Protein 1N81 (pdb70)

Sequence (186 aa):
YHYEHETHAPLSPRIRKVGDIEFHACSDYIYLLMTLSKDPEKFNYALKDRVSIRRYVRKNQNRYNYFLIEERVQDNIVNRISDRLISYCTDKEVTEDYIKKIDDYLWVEQRVIEEVSINVDHAREVKEKKRIMNDKKLIRMLFDTYEYVKDVKFTDDQYKDAAARISQFLIDVVDSYIIKPIPALP

Nearest PDB structures (foldseek):
  1n81-assembly1_A  TM=1.005E+00  e=7.060E-24  Plasmodium falciparum 3D7
  5sv0-assembly1_B  TM=1.797E-01  e=7.544E+00  Escherichia coli DH1

Organism: Plasmodium falciparum (isolate 3D7) (NCBI:txid36329)

GO terms:
  GO:0046983 protein dimerization activity (F, TAS)

Structure (mmCIF, N/CA/C/O backbone):
data_1N81
#
_entry.id   1N81
#
_cell.length_a   58.880
_cell.length_b   113.190
_cell.length_c   91.600
_cell.angle_alpha   90.00
_cell.angle_beta   90.00
_cell.angle_gamma   90.00
#
_symmetry.space_group_name_H-M   'C 2 2 21'
#
loop_
_entity.id
_entity.type
_entity.pdbx_description
1 polymer 'plasmodium falciparum gamete antigen 27/25'
2 water water
#
loop_
_atom_site.group_PDB
_atom_site.id
_atom_site.type_symbol
_atom_site.label_atom_id
_atom_site.label_alt_id
_atom_site.label_comp_id
_atom_site.label_asym_id
_atom_site.label_entity_id
_atom_site.label_seq_id
_atom_site.pdbx_PDB_ins_code
_atom_site.Cartn_x
_atom_site.Cartn_y
_atom_site.Cartn_z
_atom_site.occupancy
_atom_site.B_iso_or_equiv
_atom_site.auth_seq_id
_atom_site.auth_comp_id
_atom_site.auth_asym_id
_atom_site.auth_atom_id
_atom_site.pdbx_PDB_model_num
ATOM 1 N N . TYR A 1 1 ? 81.790 74.509 57.768 1.00 69.16 21 TYR A N 1
ATOM 2 C CA . TYR A 1 1 ? 81.455 73.512 56.702 1.00 74.26 21 TYR A CA 1
ATOM 3 C C . TYR A 1 1 ? 82.568 72.493 56.477 1.00 75.11 21 TYR A C 1
ATOM 4 O O . TYR A 1 1 ? 83.713 72.837 56.166 1.00 70.80 21 TYR A O 1
ATOM 13 N N . HIS A 1 2 ? 82.219 71.231 56.642 1.00 75.21 22 HIS A N 1
ATOM 14 C CA . HIS A 1 2 ? 83.172 70.171 56.427 1.00 84.08 22 HIS A CA 1
ATOM 15 C C . HIS A 1 2 ? 82.491 69.148 55.549 1.00 86.67 22 HIS A C 1
ATOM 16 O O . HIS A 1 2 ? 81.799 68.267 56.057 1.00 96.66 22 HIS A O 1
ATOM 23 N N . TYR A 1 3 ? 82.630 69.289 54.231 1.00 83.99 23 TYR A N 1
ATOM 24 C CA . TYR A 1 3 ? 82.036 68.299 53.342 1.00 82.51 23 TYR A CA 1
ATOM 25 C C . TYR A 1 3 ? 82.917 67.112 53.666 1.00 91.13 23 TYR A C 1
ATOM 26 O O . TYR A 1 3 ? 84.068 67.321 54.052 1.00 97.43 23 TYR A O 1
ATOM 35 N N . GLU A 1 4 ? 82.397 65.887 53.554 1.00 98.27 24 GLU A N 1
ATOM 36 C CA . GLU A 1 4 ? 83.196 64.697 53.856 1.00 103.52 24 GLU A CA 1
ATOM 37 C C . GLU A 1 4 ? 84.495 64.801 53.085 1.00 106.90 24 GLU A C 1
ATOM 38 O O . GLU A 1 4 ? 85.211 63.821 52.883 1.00 108.88 24 GLU A O 1
ATOM 44 N N . HIS A 1 5 ? 84.777 66.027 52.667 1.00 110.49 25 HIS A N 1
ATOM 45 C CA . HIS A 1 5 ? 85.946 66.383 51.908 1.00 113.44 25 HIS A CA 1
ATOM 46 C C . HIS A 1 5 ? 85.782 65.790 50.541 1.00 113.92 25 HIS A C 1
ATOM 47 O O . HIS A 1 5 ? 86.051 66.463 49.558 1.00 114.43 25 HIS A O 1
ATOM 54 N N . GLU A 1 6 ? 85.304 64.546 50.499 1.00 106.17 26 GLU A N 1
ATOM 55 C CA . GLU A 1 6 ? 85.061 63.831 49.260 1.00 95.38 26 GLU A CA 1
ATOM 56 C C . GLU A 1 6 ? 84.313 62.518 49.478 1.00 97.23 26 GLU A C 1
ATOM 57 O O . GLU A 1 6 ? 84.141 62.057 50.608 1.00 92.96 26 GLU A O 1
ATOM 63 N N . THR A 1 7 ? 83.873 61.918 48.378 1.00 97.51 27 THR A N 1
ATOM 64 C CA . THR A 1 7 ? 83.087 60.697 48.441 1.00 97.31 27 THR A CA 1
ATOM 65 C C . THR A 1 7 ? 83.778 59.396 48.035 1.00 91.97 27 THR A C 1
ATOM 66 O O . THR A 1 7 ? 84.549 59.351 47.082 1.00 80.71 27 THR A O 1
ATOM 70 N N . HIS A 1 8 ? 83.454 58.342 48.779 1.00 91.94 28 HIS A N 1
ATOM 71 C CA . HIS A 1 8 ? 83.994 57.004 48.588 1.00 92.18 28 HIS A CA 1
ATOM 72 C C . HIS A 1 8 ? 85.411 56.973 49.064 1.00 93.17 28 HIS A C 1
ATOM 73 O O . HIS A 1 8 ? 86.330 56.787 48.274 1.00 100.10 28 HIS A O 1
ATOM 80 N N . ALA A 1 9 ? 85.578 57.167 50.366 1.00 97.42 29 ALA A N 1
ATOM 81 C CA . ALA A 1 9 ? 86.891 57.156 50.998 1.00 100.29 29 ALA A CA 1
ATOM 82 C C . ALA A 1 9 ? 87.589 55.858 50.605 1.00 99.23 29 ALA A C 1
ATOM 83 O O . ALA A 1 9 ? 87.109 55.116 49.743 1.00 99.04 29 ALA A O 1
ATOM 85 N N . PRO A 1 10 ? 88.744 55.564 51.219 1.00 97.96 30 PRO A N 1
ATOM 86 C CA . PRO A 1 10 ? 89.315 54.298 50.771 1.00 90.75 30 PRO A CA 1
ATOM 87 C C . PRO A 1 10 ? 88.366 53.143 51.097 1.00 85.48 30 PRO A C 1
ATOM 88 O O . PRO A 1 10 ? 88.387 52.623 52.217 1.00 89.47 30 PRO A O 1
ATOM 92 N N . LEU A 1 11 ? 87.492 52.795 50.151 1.00 66.78 31 LEU A N 1
ATOM 93 C CA . LEU A 1 11 ? 86.606 51.644 50.324 1.00 57.92 31 LEU A CA 1
ATOM 94 C C . LEU A 1 11 ? 87.534 50.592 50.959 1.00 40.22 31 LEU A C 1
ATOM 95 O O . LEU A 1 11 ? 88.685 50.482 50.540 1.00 38.71 31 LEU A O 1
ATOM 100 N N . SER A 1 12 ? 87.080 49.842 51.962 1.00 44.75 32 SER A N 1
ATOM 101 C CA . SER A 1 12 ? 87.951 48.822 52.550 1.00 38.79 32 SER A CA 1
ATOM 102 C C . SER A 1 12 ? 88.441 47.819 51.500 1.00 44.34 32 SER A C 1
ATOM 103 O O . SER A 1 12 ? 87.633 47.274 50.744 1.00 37.61 32 SER A O 1
ATOM 106 N N . PRO A 1 13 ? 89.763 47.545 51.442 1.00 41.42 33 PRO A N 1
ATOM 107 C CA . PRO A 1 13 ? 90.225 46.584 50.437 1.00 39.26 33 PRO A CA 1
ATOM 108 C C . PRO A 1 13 ? 89.635 45.198 50.698 1.00 46.02 33 PRO A C 1
ATOM 109 O O . PRO A 1 13 ? 89.490 44.405 49.762 1.00 39.04 33 PRO A O 1
ATOM 113 N N . ARG A 1 14 ? 89.304 44.904 51.959 1.00 38.30 34 ARG A N 1
ATOM 114 C CA . ARG A 1 14 ? 88.710 43.603 52.288 1.00 41.45 34 ARG A CA 1
ATOM 115 C C . ARG A 1 14 ? 87.321 43.446 51.632 1.00 29.07 34 ARG A C 1
ATOM 116 O O . ARG A 1 14 ? 86.990 42.373 51.118 1.00 35.11 34 ARG A O 1
ATOM 124 N N . ILE A 1 15 ? 86.531 44.512 51.667 1.00 30.62 35 ILE A N 1
ATOM 125 C CA . ILE A 1 15 ? 85.205 44.515 51.043 1.00 32.70 35 ILE A CA 1
ATOM 126 C C . ILE A 1 15 ? 85.392 44.300 49.538 1.00 38.68 35 ILE A C 1
ATOM 127 O O . ILE A 1 15 ? 84.748 43.449 48.921 1.00 33.31 35 ILE A O 1
ATOM 132 N N . ARG A 1 16 ? 86.321 45.056 48.964 1.00 35.03 36 ARG A N 1
ATOM 133 C CA . ARG A 1 16 ? 86.601 44.976 47.528 1.00 38.90 36 ARG A CA 1
ATOM 134 C C . ARG A 1 16 ? 86.993 43.564 47.099 1.00 40.08 36 ARG A C 1
ATOM 135 O O . ARG A 1 16 ? 86.466 43.049 46.105 1.00 39.80 36 ARG A O 1
ATOM 143 N N . LYS A 1 17 ? 87.911 42.932 47.839 1.00 34.04 37 LYS A N 1
ATOM 144 C CA . LYS A 1 17 ? 88.330 41.576 47.489 1.00 36.67 37 LYS A CA 1
ATOM 145 C C . LYS A 1 17 ? 87.292 40.484 47.769 1.00 35.59 37 LYS A C 1
ATOM 146 O O . LYS A 1 17 ? 87.043 39.624 46.911 1.00 38.94 37 LYS A O 1
ATOM 152 N N . VAL A 1 18 ? 86.690 40.492 48.952 1.00 30.38 38 VAL A N 1
ATOM 153 C CA . VAL A 1 18 ? 85.721 39.444 49.243 1.00 35.40 38 VAL A CA 1
ATOM 154 C C . VAL A 1 18 ? 84.522 39.630 48.289 1.00 31.76 38 VAL A C 1
ATOM 155 O O . VAL A 1 18 ? 83.961 38.661 47.779 1.00 31.24 38 VAL A O 1
ATOM 159 N N . GLY A 1 19 ? 84.160 40.887 48.033 1.00 34.67 39 GLY A N 1
ATOM 160 C CA . GLY A 1 19 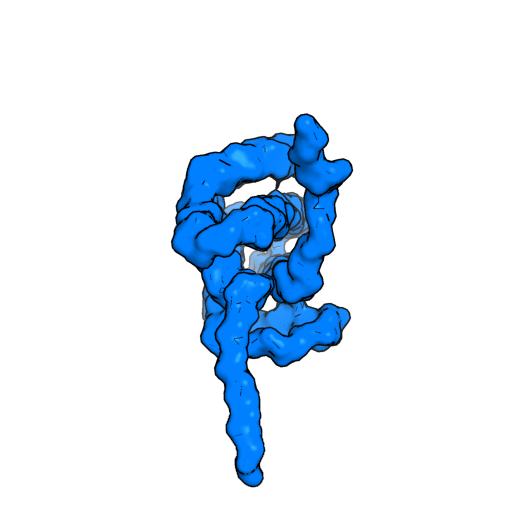? 83.078 41.132 47.108 1.00 30.27 39 GLY A CA 1
ATOM 161 C C . GLY A 1 19 ? 83.463 40.565 45.738 1.00 39.60 39 GLY A C 1
ATOM 162 O O . GLY A 1 19 ? 82.702 39.807 45.147 1.00 31.06 39 GLY A O 1
ATOM 163 N N . ASP A 1 20 ? 84.646 40.909 45.225 1.00 34.34 40 ASP A N 1
ATOM 164 C CA . ASP A 1 20 ? 85.051 40.379 43.916 1.00 37.21 40 ASP A CA 1
ATOM 165 C C . ASP A 1 20 ? 85.059 38.881 43.885 1.00 38.61 40 ASP A C 1
ATOM 166 O O . ASP A 1 20 ? 84.603 38.258 42.910 1.00 42.62 40 ASP A O 1
ATOM 171 N N . ILE A 1 21 ? 85.559 38.287 44.957 1.00 36.19 41 ILE A N 1
ATOM 172 C CA . ILE A 1 21 ? 85.612 36.845 45.048 1.00 35.41 41 ILE A CA 1
ATOM 173 C C . ILE A 1 21 ? 84.229 36.161 44.953 1.00 37.59 41 ILE A C 1
ATOM 174 O O . ILE A 1 21 ? 84.022 35.257 44.129 1.00 32.40 41 ILE A O 1
ATOM 179 N N . GLU A 1 22 ? 83.305 36.613 45.791 1.00 32.87 42 GLU A N 1
ATOM 180 C CA . GLU A 1 22 ? 81.941 36.082 45.859 1.00 31.30 42 GLU A CA 1
ATOM 181 C C . GLU A 1 22 ? 81.158 36.314 44.573 1.00 37.54 42 GLU A C 1
ATOM 182 O O . GLU A 1 22 ? 80.526 35.407 44.043 1.00 37.33 42 GLU A O 1
ATOM 188 N N . PHE A 1 23 ? 81.206 37.534 44.059 1.00 32.77 43 PHE A N 1
ATOM 189 C CA . PHE A 1 23 ? 80.426 37.806 42.872 1.00 30.56 43 PHE A CA 1
ATOM 190 C C . PHE A 1 23 ? 80.989 37.214 41.581 1.00 37.06 43 PHE A C 1
ATOM 191 O O . PHE A 1 23 ? 80.215 36.832 40.720 1.00 36.26 43 PHE A O 1
ATOM 199 N N . HIS A 1 24 ? 82.314 37.123 41.433 1.00 37.58 44 HIS A N 1
ATOM 200 C CA . HIS A 1 24 ? 82.852 36.500 40.217 1.00 40.62 44 HIS A CA 1
ATOM 201 C C . HIS A 1 24 ? 82.653 35.007 40.322 1.00 36.39 44 HIS A C 1
ATOM 202 O O . HIS A 1 24 ? 82.366 34.328 39.327 1.00 32.89 44 HIS A O 1
ATOM 209 N N . ALA A 1 25 ? 82.768 34.476 41.534 1.00 35.62 45 ALA A N 1
ATOM 210 C CA . ALA A 1 25 ? 82.541 33.041 41.677 1.00 32.74 45 ALA A CA 1
ATOM 211 C C . ALA A 1 25 ? 81.068 32.765 41.301 1.00 38.74 45 ALA A C 1
ATOM 212 O O . ALA A 1 25 ? 80.747 31.747 40.677 1.00 33.58 45 ALA A O 1
ATOM 214 N N . CYS A 1 26 ? 80.178 33.680 41.673 1.00 37.66 46 CYS A N 1
ATOM 215 C CA . CYS A 1 26 ? 78.760 33.512 41.372 1.00 39.11 46 CYS A CA 1
ATOM 216 C C . CYS A 1 26 ? 78.539 33.599 39.841 1.00 35.38 46 CYS A C 1
ATOM 217 O O . CYS A 1 26 ? 77.873 32.747 39.259 1.00 34.01 46 CYS A O 1
ATOM 220 N N . SER A 1 27 ? 79.101 34.625 39.211 1.00 32.47 47 SER A N 1
ATOM 221 C CA . SER A 1 27 ? 78.983 34.788 37.771 1.00 36.15 47 SER A CA 1
ATOM 222 C C . SER A 1 27 ? 79.522 33.531 37.084 1.00 36.96 47 SER A C 1
ATOM 223 O O . SER A 1 27 ? 78.851 32.959 36.232 1.00 47.28 47 SER A O 1
ATOM 226 N N . ASP A 1 28 ? 80.724 33.091 37.462 1.00 42.20 48 ASP A N 1
ATOM 227 C CA . ASP A 1 28 ? 81.297 31.879 36.868 1.00 45.79 48 ASP A CA 1
ATOM 228 C C . ASP A 1 28 ? 80.342 30.682 36.998 1.00 45.91 48 ASP A C 1
ATOM 229 O O . ASP A 1 28 ? 80.080 29.955 36.038 1.00 37.56 48 ASP A O 1
ATOM 234 N N . TYR A 1 29 ? 79.829 30.458 38.200 1.00 40.41 49 TYR A N 1
ATOM 235 C CA . TYR A 1 29 ? 78.949 29.322 38.407 1.00 37.39 49 TYR A CA 1
ATOM 236 C C . TYR A 1 29 ? 77.670 29.437 37.584 1.00 43.28 49 TYR A C 1
ATOM 237 O O . TYR A 1 29 ? 77.104 28.431 37.163 1.00 42.65 49 TYR A O 1
ATOM 246 N N . ILE A 1 30 ? 77.205 30.662 37.359 1.00 45.27 50 ILE A N 1
ATOM 247 C CA . ILE A 1 30 ? 76.003 30.847 36.558 1.00 47.82 50 ILE A CA 1
ATOM 248 C C . ILE A 1 30 ? 76.346 30.484 35.116 1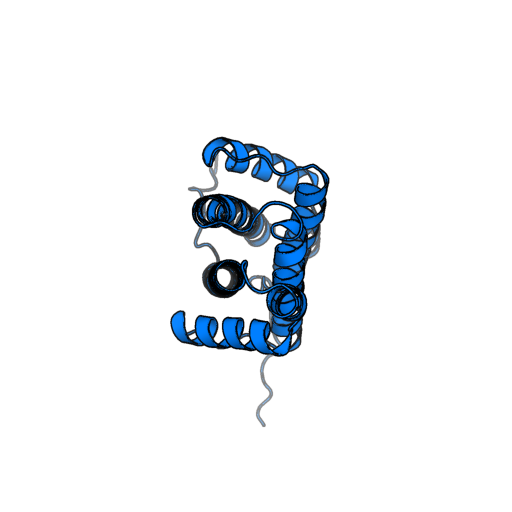.00 46.93 50 ILE A C 1
ATOM 249 O O . ILE A 1 30 ? 75.494 30.001 34.377 1.00 50.86 50 ILE A O 1
ATOM 254 N N . TYR A 1 31 ? 77.594 30.711 34.720 1.00 48.11 51 TYR A N 1
ATOM 255 C CA . TYR A 1 31 ? 78.006 30.349 33.370 1.00 48.94 51 TYR A CA 1
ATOM 256 C C . TYR A 1 31 ? 77.931 28.826 33.236 1.00 45.76 51 TYR A C 1
ATOM 257 O O . TYR A 1 31 ? 77.450 28.307 32.238 1.00 49.74 51 TYR A O 1
ATOM 266 N N . LEU A 1 32 ? 78.408 28.117 34.251 1.00 43.87 52 LEU A N 1
ATOM 267 C CA . LEU A 1 32 ? 78.357 26.662 34.256 1.00 47.40 52 LEU A CA 1
ATOM 268 C C . LEU A 1 32 ? 76.902 26.227 34.064 1.00 55.07 52 LEU A C 1
ATOM 269 O O . LEU A 1 32 ? 76.584 25.411 33.191 1.00 46.77 52 LEU A O 1
ATOM 274 N N . LEU A 1 33 ? 76.014 26.778 34.893 1.00 51.93 53 LEU A N 1
ATOM 275 C CA . LEU A 1 33 ? 74.607 26.413 34.815 1.00 54.71 53 LEU A CA 1
ATOM 276 C C . LEU A 1 33 ? 74.121 26.524 33.386 1.00 54.72 53 LEU A C 1
ATOM 277 O O . LEU A 1 33 ? 73.427 25.644 32.885 1.00 52.47 53 LEU A O 1
ATOM 282 N 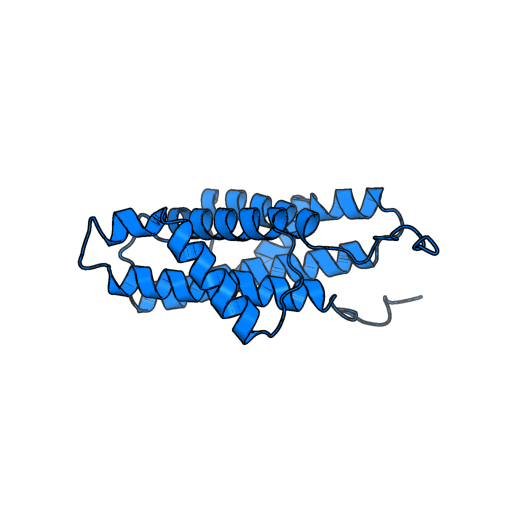N . MET A 1 34 ? 74.503 27.612 32.735 1.00 53.04 54 MET A N 1
ATOM 283 C CA . MET A 1 34 ? 74.114 27.856 31.364 1.00 59.71 54 MET A CA 1
ATOM 284 C C . MET A 1 34 ? 74.613 26.741 30.432 1.00 60.27 54 MET A C 1
ATOM 285 O O . MET A 1 34 ? 73.887 26.310 29.551 1.00 59.11 54 MET A O 1
ATOM 290 N N . THR A 1 35 ? 75.825 26.244 30.645 1.00 58.05 55 THR A N 1
ATOM 291 C CA . THR A 1 35 ? 76.337 25.183 29.782 1.00 59.24 55 THR A CA 1
ATOM 292 C C . THR A 1 35 ? 75.649 23.855 30.082 1.00 63.45 55 THR A C 1
ATOM 293 O O . THR A 1 35 ? 75.764 22.906 29.313 1.00 68.64 55 THR A O 1
ATOM 297 N N . LEU A 1 36 ? 74.945 23.781 31.208 1.00 59.19 56 LEU A N 1
ATOM 298 C CA . LEU A 1 36 ? 74.245 22.556 31.578 1.00 51.97 56 LEU A CA 1
ATOM 299 C C . LEU A 1 36 ? 72.743 22.694 31.311 1.00 50.67 56 LEU A C 1
ATOM 300 O O . LEU A 1 36 ? 71.964 21.826 31.691 1.00 48.86 56 LEU A O 1
ATOM 305 N N . SER A 1 37 ? 72.340 23.778 30.654 1.00 56.13 57 SER A N 1
ATOM 306 C CA . SER A 1 37 ? 70.928 24.021 30.419 1.00 64.59 57 SER A CA 1
ATOM 307 C C . SER A 1 37 ? 70.227 22.995 29.542 1.00 71.92 57 SER A C 1
ATOM 308 O O . SER A 1 37 ? 69.000 22.907 29.564 1.00 70.27 57 SER A O 1
ATOM 311 N N . LYS A 1 38 ? 70.990 22.222 28.775 1.00 75.42 58 LYS A N 1
ATOM 31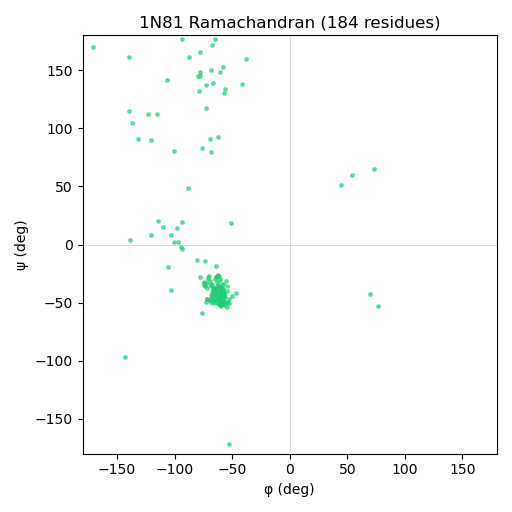2 C CA . LYS A 1 38 ? 70.391 21.209 27.907 1.00 74.85 58 LYS A CA 1
ATOM 313 C C . LYS A 1 38 ? 70.350 19.876 28.638 1.00 72.45 58 LYS A C 1
ATOM 314 O O . LYS A 1 38 ? 69.812 18.896 28.134 1.00 74.00 58 LYS A O 1
ATOM 320 N N . ASP A 1 39 ? 70.912 19.845 29.837 1.00 64.91 59 ASP A N 1
ATOM 321 C CA . ASP A 1 39 ? 70.945 18.618 30.608 1.00 59.04 59 ASP A CA 1
ATOM 322 C C . ASP A 1 39 ? 70.231 18.815 31.945 1.00 62.65 59 ASP A C 1
ATOM 323 O O . ASP A 1 39 ? 70.840 19.235 32.944 1.00 58.51 59 ASP A O 1
ATOM 328 N N . PRO A 1 40 ? 68.918 18.558 31.982 1.00 65.42 60 PRO A N 1
ATOM 329 C CA . PRO A 1 40 ? 68.282 18.749 33.286 1.00 63.95 60 PRO A CA 1
ATOM 330 C C . PRO A 1 40 ? 68.927 17.697 34.159 1.00 65.04 60 PRO A C 1
ATOM 331 O O . PRO A 1 40 ? 69.736 16.911 33.668 1.00 80.74 60 PRO A O 1
ATOM 335 N N . GLU A 1 41 ? 68.591 17.673 35.438 1.00 65.46 61 GLU A N 1
ATOM 336 C CA . GLU A 1 41 ? 69.181 16.706 36.365 1.00 62.61 61 GLU A CA 1
ATOM 337 C C . GLU A 1 41 ? 70.599 17.134 36.730 1.00 56.53 61 GLU A C 1
ATOM 338 O O . GLU A 1 41 ? 70.934 17.201 37.900 1.00 58.94 61 GLU A O 1
ATOM 344 N N . LYS A 1 42 ? 71.444 17.396 35.738 1.00 57.15 62 LYS A N 1
ATOM 345 C CA . LYS A 1 42 ? 72.798 17.860 36.034 1.00 58.38 62 LYS A CA 1
ATOM 346 C C . LYS A 1 42 ? 72.590 19.295 36.500 1.00 50.26 62 LYS A C 1
ATOM 347 O O . LYS A 1 42 ? 73.098 19.714 37.546 1.00 44.64 62 LYS A O 1
ATOM 353 N N . PHE A 1 43 ? 71.832 20.028 35.694 1.00 47.08 63 PHE A N 1
ATOM 354 C CA . PHE A 1 43 ? 71.497 21.408 35.978 1.00 49.04 63 PHE A CA 1
ATOM 355 C C . PHE A 1 43 ? 70.867 21.421 37.365 1.00 44.94 63 PHE A C 1
ATOM 356 O O . PHE A 1 43 ? 71.325 22.131 38.255 1.00 44.91 63 PHE A O 1
ATOM 364 N N . ASN A 1 44 ? 69.842 20.595 37.559 1.00 43.88 64 ASN A N 1
ATOM 365 C CA . ASN A 1 44 ? 69.169 20.564 38.851 1.00 44.59 64 ASN A CA 1
ATOM 366 C C . ASN A 1 44 ? 70.126 20.255 39.967 1.00 47.87 64 ASN A C 1
ATOM 367 O O . ASN A 1 44 ? 70.072 20.888 41.021 1.00 47.46 64 ASN A O 1
ATOM 372 N N . TYR A 1 45 ? 71.009 19.289 39.737 1.00 49.11 65 TYR A N 1
ATOM 373 C CA . TYR A 1 45 ? 71.976 18.891 40.762 1.00 52.22 65 TYR A CA 1
ATOM 374 C C . TYR A 1 45 ? 72.940 20.021 41.120 1.00 42.50 65 TYR A C 1
ATOM 375 O O . TYR A 1 45 ? 73.263 20.226 42.298 1.00 43.70 65 TYR A O 1
ATOM 384 N N . ALA A 1 46 ? 73.421 20.724 40.103 1.00 36.59 66 ALA A N 1
ATOM 385 C CA . ALA A 1 46 ? 74.351 21.833 40.325 1.00 44.38 66 ALA A CA 1
ATOM 386 C C . ALA A 1 46 ? 73.781 22.972 41.197 1.00 44.42 66 ALA A C 1
ATOM 387 O O . ALA A 1 46 ? 74.505 23.533 42.020 1.00 36.53 66 ALA A O 1
ATOM 389 N N . LEU A 1 47 ? 72.490 23.283 41.049 1.00 39.94 67 LEU A N 1
ATOM 390 C CA . LEU A 1 47 ? 71.882 24.367 41.812 1.00 37.11 67 LEU A CA 1
ATOM 391 C C . LEU A 1 47 ? 72.235 24.306 43.291 1.00 39.75 67 LEU A C 1
ATOM 392 O O . LEU A 1 47 ? 72.519 25.334 43.914 1.00 42.37 67 LEU A O 1
ATOM 397 N N . LYS A 1 48 ? 72.231 23.115 43.866 1.00 45.99 68 LYS A N 1
ATOM 398 C CA . LYS A 1 48 ? 72.573 23.024 45.281 1.00 48.20 68 LYS A CA 1
ATOM 399 C C . LYS A 1 48 ? 73.867 22.250 45.565 1.00 47.87 68 LYS A C 1
ATOM 400 O O . LYS A 1 48 ? 74.087 21.771 46.674 1.00 37.41 68 LYS A O 1
ATOM 406 N N . ASP A 1 49 ? 74.731 22.120 44.566 1.00 48.67 69 ASP A N 1
ATO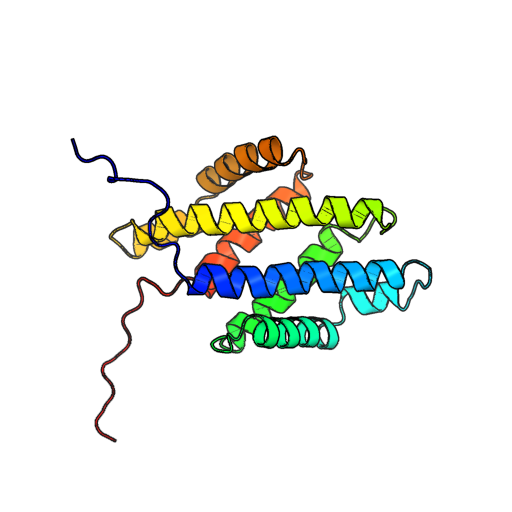M 407 C CA . ASP A 1 49 ? 76.004 21.405 44.766 1.00 42.85 69 ASP A CA 1
ATOM 408 C C . ASP A 1 49 ? 76.994 22.283 45.535 1.00 40.38 69 ASP A C 1
ATOM 409 O O . ASP A 1 49 ? 77.846 22.943 44.930 1.00 39.58 69 ASP A O 1
ATOM 414 N N . ARG A 1 50 ? 76.889 22.295 46.863 1.00 39.96 70 ARG A N 1
ATOM 415 C CA . ARG A 1 50 ? 77.768 23.154 47.665 1.00 44.73 70 ARG A CA 1
ATOM 416 C C . ARG A 1 50 ? 79.255 22.870 47.476 1.00 46.44 70 ARG A C 1
ATOM 417 O O . ARG A 1 50 ? 80.087 23.781 47.510 1.00 51.14 70 ARG A O 1
ATOM 425 N N . VAL A 1 51 ? 79.596 21.608 47.269 1.00 49.31 71 VAL A N 1
ATOM 426 C CA . VAL A 1 51 ? 80.994 21.252 47.087 1.00 44.33 71 VAL A CA 1
ATOM 427 C C . VAL A 1 51 ? 81.526 21.965 45.853 1.00 43.55 71 VAL A C 1
ATOM 428 O O . VAL A 1 51 ? 82.544 22.637 45.930 1.00 42.86 71 VAL A O 1
ATOM 432 N N . SER A 1 52 ? 80.843 21.854 44.722 1.00 36.21 72 SER A N 1
ATOM 433 C CA . SER A 1 52 ? 81.343 22.545 43.548 1.00 44.87 72 SER A CA 1
ATOM 434 C C . SER A 1 52 ? 81.373 24.059 43.737 1.00 46.70 72 SER A C 1
ATOM 435 O O . SER A 1 52 ? 82.366 24.708 43.398 1.00 44.89 72 SER A O 1
ATOM 438 N N . ILE A 1 53 ? 80.301 24.622 44.285 1.00 38.43 73 ILE A N 1
ATOM 439 C CA . ILE A 1 53 ? 80.260 26.060 44.455 1.00 37.09 73 ILE A CA 1
ATOM 440 C C . ILE A 1 53 ? 81.447 26.499 45.310 1.00 40.34 73 ILE A C 1
ATOM 441 O O . ILE A 1 53 ? 82.121 27.483 44.993 1.00 37.99 73 ILE A O 1
ATOM 446 N N . ARG A 1 54 ? 81.711 25.781 46.395 1.00 38.45 74 ARG A N 1
ATOM 447 C CA . ARG A 1 54 ? 82.841 26.170 47.230 1.00 38.15 74 ARG A CA 1
ATOM 448 C C . ARG A 1 54 ? 84.133 26.077 46.426 1.00 40.04 74 ARG A C 1
ATOM 449 O O . ARG A 1 54 ? 85.061 26.842 46.655 1.00 44.39 74 ARG A O 1
ATOM 457 N N . ARG A 1 55 ? 84.193 25.152 45.479 1.00 37.98 75 ARG A N 1
ATOM 458 C CA . ARG A 1 55 ? 85.396 25.031 44.659 1.00 45.62 75 ARG A CA 1
ATOM 459 C C . ARG A 1 55 ? 85.520 26.308 43.816 1.00 48.02 75 ARG A C 1
ATOM 460 O O . ARG A 1 55 ? 86.620 26.811 43.594 1.00 41.23 75 ARG A O 1
ATOM 468 N N . TYR A 1 56 ? 84.393 26.842 43.336 1.00 40.76 76 TYR A N 1
ATOM 469 C CA . TYR A 1 56 ? 84.467 28.080 42.563 1.00 40.24 76 TYR A CA 1
ATOM 470 C C . TYR A 1 56 ? 84.917 29.224 43.458 1.00 34.11 76 TYR A C 1
ATOM 471 O O . TYR A 1 56 ? 85.661 30.098 43.025 1.00 43.67 76 TYR A O 1
ATOM 480 N N . VAL A 1 57 ? 84.474 29.235 44.703 1.00 35.79 77 VAL A N 1
ATOM 481 C CA . VAL A 1 57 ? 84.920 30.305 45.606 1.00 39.42 77 VAL A CA 1
ATOM 482 C C . VAL A 1 57 ? 86.449 30.250 45.743 1.00 39.78 77 VAL A C 1
ATOM 483 O O . VAL A 1 57 ? 87.122 31.262 45.584 1.00 41.96 77 VAL A O 1
ATOM 487 N N . ARG A 1 58 ? 86.987 29.059 46.025 1.00 36.37 78 ARG A N 1
ATOM 488 C CA . ARG A 1 58 ? 88.437 28.865 46.183 1.00 40.30 78 ARG A CA 1
ATOM 489 C C . ARG A 1 58 ? 89.207 29.364 44.989 1.00 39.43 78 ARG A C 1
ATOM 490 O O . ARG A 1 58 ? 90.162 30.094 45.151 1.00 43.13 78 ARG A O 1
ATOM 498 N N . LYS A 1 59 ? 88.785 28.955 43.791 1.00 42.53 79 LYS A N 1
ATOM 499 C CA . LYS A 1 59 ? 89.426 29.401 42.565 1.00 43.05 79 LYS A CA 1
ATOM 500 C C . LYS A 1 59 ? 89.485 30.920 42.490 1.00 45.30 79 LYS A C 1
ATOM 501 O O . LYS A 1 59 ? 90.492 31.489 42.060 1.00 44.09 79 LYS A O 1
ATOM 507 N N . ASN A 1 60 ? 88.412 31.589 42.913 1.00 41.26 80 ASN A N 1
ATOM 508 C CA . ASN A 1 60 ? 88.401 33.054 42.851 1.00 37.42 80 ASN A CA 1
ATOM 509 C C . ASN A 1 60 ? 89.267 33.667 43.933 1.00 40.45 80 ASN A C 1
ATOM 510 O O . ASN A 1 60 ? 89.845 34.723 43.717 1.00 36.62 80 ASN A O 1
ATOM 515 N N . GLN A 1 61 ? 89.352 33.007 45.090 1.00 37.68 81 GLN A N 1
ATOM 516 C CA . GLN A 1 61 ? 90.217 33.479 46.149 1.00 45.21 81 GLN A CA 1
ATOM 517 C C . GLN A 1 61 ? 91.662 33.458 45.600 1.00 54.20 81 GLN A C 1
ATOM 518 O O . GLN A 1 61 ? 92.505 34.326 45.894 1.00 45.75 81 GLN A O 1
ATOM 524 N N . ASN A 1 62 ? 91.940 32.445 44.797 1.00 44.68 82 ASN A N 1
ATOM 525 C CA . ASN A 1 62 ? 93.256 32.315 44.192 1.00 45.95 82 ASN A CA 1
ATOM 526 C C . ASN A 1 62 ? 93.417 33.422 43.146 1.00 50.79 82 ASN A C 1
ATOM 527 O O . ASN A 1 62 ? 94.426 34.123 43.137 1.00 58.93 82 ASN A O 1
ATOM 532 N N . ARG A 1 63 ? 92.418 33.602 42.285 1.00 51.37 83 ARG A N 1
ATOM 533 C CA . ARG A 1 63 ? 92.487 34.653 41.264 1.00 52.31 83 ARG A CA 1
ATOM 534 C C . ARG A 1 63 ? 92.679 36.059 41.837 1.00 53.67 83 ARG A C 1
ATOM 535 O O . ARG A 1 63 ? 93.374 36.884 41.252 1.00 50.37 83 ARG A O 1
ATOM 543 N N . TYR A 1 64 ? 92.041 36.361 42.958 1.00 43.71 84 TYR A N 1
ATOM 544 C CA . TYR A 1 64 ? 92.219 37.687 43.533 1.00 45.18 84 TYR A CA 1
ATOM 545 C C . TYR A 1 64 ? 93.258 37.663 44.637 1.00 50.24 84 TYR A C 1
ATOM 546 O O . TYR A 1 64 ? 93.346 38.600 45.414 1.00 44.41 84 TYR A O 1
ATOM 555 N N . ASN A 1 65 ? 94.031 36.578 44.709 1.00 41.34 85 ASN A N 1
ATOM 556 C CA . ASN A 1 65 ? 95.089 36.448 45.708 1.00 49.70 85 ASN A CA 1
ATOM 557 C C . ASN A 1 65 ? 94.645 36.887 47.088 1.00 47.89 85 ASN A C 1
ATOM 558 O O . ASN A 1 65 ? 95.310 37.693 47.731 1.00 44.41 85 ASN A O 1
ATOM 563 N N . TYR A 1 66 ? 93.527 36.367 47.559 1.00 51.36 86 TYR A N 1
ATOM 564 C CA . TYR A 1 66 ? 93.068 36.760 48.873 1.00 42.69 86 TYR A CA 1
ATOM 565 C C . TYR A 1 66 ? 92.594 35.512 49.579 1.00 51.92 86 TYR A C 1
ATOM 566 O O . TYR A 1 66 ? 91.510 34.992 49.281 1.00 54.76 86 TYR A O 1
ATOM 575 N N . PHE A 1 67 ? 93.401 35.032 50.519 1.00 49.69 87 PHE A N 1
ATOM 576 C CA . PHE A 1 67 ? 93.082 33.809 51.245 1.00 44.45 87 PHE A CA 1
ATOM 577 C C . PHE A 1 67 ? 92.712 34.008 52.705 1.00 45.44 87 PHE A C 1
ATOM 578 O O . PHE A 1 67 ? 92.666 33.052 53.474 1.00 60.41 87 PHE A O 1
ATOM 586 N N . LEU A 1 68 ? 92.414 35.246 53.078 1.00 50.20 88 LEU A N 1
ATOM 587 C CA . LEU A 1 68 ? 92.049 35.572 54.449 1.00 43.26 88 LEU A CA 1
ATOM 588 C C . LEU A 1 68 ? 90.561 35.446 54.755 1.00 44.76 88 LEU A C 1
ATOM 589 O O . LEU A 1 68 ? 89.961 36.333 55.358 1.00 44.74 88 LEU A O 1
ATOM 594 N N . ILE A 1 69 ? 89.955 34.335 54.372 1.00 42.12 89 ILE A N 1
ATOM 595 C CA . ILE A 1 69 ? 88.531 34.173 54.645 1.00 41.53 89 ILE A CA 1
ATOM 596 C C . ILE A 1 69 ? 88.259 33.021 55.613 1.00 44.00 89 ILE A C 1
ATOM 597 O O . ILE A 1 69 ? 88.470 31.862 55.263 1.00 48.16 89 ILE A O 1
ATOM 602 N N . GLU A 1 70 ? 87.797 33.342 56.829 1.00 45.45 90 GLU A N 1
ATOM 603 C CA . GLU A 1 70 ? 87.489 32.315 57.843 1.00 50.92 90 GLU A CA 1
ATOM 604 C C . GLU A 1 70 ? 86.442 31.334 57.304 1.00 55.98 90 GLU A C 1
ATOM 605 O O . GLU A 1 70 ? 85.616 31.697 56.470 1.00 50.97 90 GLU A O 1
ATOM 611 N N . GLU A 1 71 ? 86.466 30.099 57.803 1.00 51.04 91 GLU A N 1
ATOM 612 C CA . GLU A 1 71 ? 85.539 29.069 57.368 1.00 43.11 91 GLU A CA 1
ATOM 613 C C . GLU A 1 71 ? 84.062 29.483 57.452 1.00 40.92 91 GLU A C 1
ATOM 614 O O . GLU A 1 71 ? 83.295 29.265 56.523 1.00 45.44 91 GLU A O 1
ATOM 620 N N . ARG A 1 72 ? 83.654 30.070 58.563 1.00 44.06 92 ARG A N 1
ATOM 621 C CA . ARG A 1 72 ? 82.266 30.464 58.702 1.00 39.16 92 ARG A CA 1
ATOM 622 C C . ARG A 1 72 ? 81.879 31.462 57.583 1.00 38.42 92 ARG A C 1
ATOM 623 O O . ARG A 1 72 ? 80.809 31.368 57.016 1.00 46.44 92 ARG A O 1
ATOM 631 N N . VAL A 1 73 ? 82.760 32.420 57.308 1.00 39.22 93 VAL A N 1
ATOM 632 C CA . VAL A 1 73 ? 82.559 33.426 56.269 1.00 42.44 93 VAL A CA 1
ATOM 633 C C . VAL A 1 73 ? 82.440 32.707 54.936 1.00 39.28 93 VAL A C 1
ATOM 634 O O . VAL A 1 73 ? 81.551 32.988 54.138 1.00 40.28 93 VAL A O 1
ATOM 638 N N . GLN A 1 74 ? 83.356 31.784 54.692 1.00 35.63 94 GLN A N 1
ATOM 639 C CA . GLN A 1 74 ? 83.299 31.062 53.451 1.00 40.16 94 GLN A CA 1
ATOM 640 C C . GLN A 1 74 ? 81.973 30.305 53.326 1.00 42.14 94 GLN A C 1
ATOM 641 O O . GLN A 1 74 ? 81.390 30.277 52.241 1.00 40.01 94 GLN A O 1
ATOM 647 N N . ASP A 1 75 ? 81.489 29.708 54.423 1.00 39.89 95 ASP A N 1
ATOM 648 C CA . ASP A 1 75 ? 80.224 28.952 54.390 1.00 40.48 95 ASP A CA 1
ATOM 649 C C . ASP A 1 75 ? 79.074 29.850 53.935 1.00 44.16 95 ASP A C 1
ATOM 650 O O . ASP A 1 75 ? 78.219 29.423 53.146 1.00 43.65 95 ASP A O 1
ATOM 655 N N . ASN A 1 76 ? 79.021 31.078 54.461 1.00 39.90 96 ASN A N 1
ATOM 656 C CA . ASN A 1 76 ? 77.949 31.986 54.045 1.00 41.30 96 ASN A CA 1
ATOM 657 C C . ASN A 1 76 ? 78.121 32.491 52.623 1.00 42.92 96 ASN A C 1
ATOM 658 O O . ASN A 1 76 ? 77.123 32.817 51.968 1.00 34.47 96 ASN A O 1
ATOM 663 N N . ILE A 1 77 ? 79.361 32.579 52.143 1.00 33.66 97 ILE A N 1
ATOM 664 C CA . ILE A 1 77 ? 79.560 33.022 50.753 1.00 43.48 97 ILE A CA 1
ATOM 665 C C . ILE A 1 77 ? 78.893 31.963 49.879 1.00 41.48 97 ILE A C 1
ATOM 666 O O . ILE A 1 77 ? 78.107 32.291 48.986 1.00 43.50 97 ILE A O 1
ATOM 671 N N . VAL A 1 78 ? 79.191 30.694 50.163 1.00 36.47 98 VAL A N 1
ATOM 672 C CA . VAL A 1 78 ? 78.613 29.577 49.412 1.00 38.90 98 VAL A CA 1
ATOM 673 C C . VAL A 1 78 ? 77.083 29.612 49.509 1.00 43.60 98 VAL A C 1
ATOM 674 O O . VAL A 1 78 ? 76.385 29.451 48.497 1.00 32.67 98 VAL A O 1
ATOM 678 N N . ASN A 1 79 ? 76.569 29.824 50.720 1.00 36.64 99 ASN A N 1
ATOM 679 C CA . ASN A 1 79 ? 75.122 29.890 50.896 1.00 44.91 99 ASN A CA 1
ATOM 680 C C . ASN A 1 79 ? 74.514 30.985 50.036 1.00 44.60 99 ASN A C 1
ATOM 681 O O . ASN A 1 79 ? 73.559 30.741 49.296 1.00 43.54 99 ASN A O 1
ATOM 686 N N . ARG A 1 80 ? 75.069 32.192 50.137 1.00 37.59 100 ARG A N 1
ATOM 687 C CA . ARG A 1 80 ? 74.540 33.325 49.370 1.00 33.51 100 ARG A CA 1
ATOM 688 C C . ARG A 1 80 ? 74.583 33.038 47.874 1.00 35.55 100 ARG A C 1
ATOM 689 O O . ARG A 1 80 ? 73.653 33.372 47.143 1.00 37.75 100 ARG A O 1
ATOM 697 N N . ILE A 1 81 ? 75.655 32.407 47.416 1.00 31.63 101 ILE A N 1
ATOM 698 C CA . ILE A 1 81 ? 75.766 32.114 45.999 1.00 29.68 101 ILE A CA 1
ATOM 699 C C . ILE A 1 81 ? 74.649 31.136 45.587 1.00 35.92 101 ILE A C 1
ATOM 700 O O . ILE A 1 81 ? 73.927 31.378 44.618 1.00 34.46 101 ILE A O 1
ATOM 705 N N . SER A 1 82 ? 74.499 30.043 46.330 1.00 34.78 102 SER A N 1
ATOM 706 C CA . SER A 1 82 ? 73.455 29.083 45.996 1.00 45.95 102 SER A CA 1
ATOM 707 C C . SER A 1 82 ? 72.095 29.788 46.010 1.00 41.23 102 SER A C 1
ATOM 708 O O . SER A 1 82 ? 71.272 29.566 45.128 1.00 36.83 102 SER A O 1
ATOM 711 N N . ASP A 1 83 ? 71.856 30.657 46.984 1.00 36.44 103 ASP A N 1
ATOM 712 C CA . ASP A 1 83 ? 70.570 31.335 46.985 1.00 40.92 103 ASP A CA 1
ATOM 713 C C . ASP A 1 83 ? 70.357 32.198 45.747 1.00 41.26 103 ASP A C 1
ATOM 714 O O . ASP A 1 83 ? 69.241 32.297 45.247 1.00 38.07 103 ASP A O 1
ATOM 719 N N . ARG A 1 84 ? 71.424 32.809 45.239 1.00 33.76 104 ARG A N 1
ATOM 720 C CA . ARG A 1 84 ? 71.305 33.642 44.048 1.00 33.61 104 ARG A CA 1
ATOM 721 C C . ARG A 1 84 ? 70.983 32.756 42.859 1.00 35.22 104 ARG A C 1
ATOM 722 O O . ARG A 1 84 ? 70.238 33.172 41.978 1.00 35.22 104 ARG A O 1
ATOM 730 N N . LEU A 1 85 ? 71.547 31.544 42.827 1.00 34.15 105 LEU A N 1
ATOM 731 C CA . LEU A 1 85 ? 71.278 30.623 41.714 1.00 37.31 105 LEU A CA 1
ATOM 732 C C . LEU A 1 85 ? 69.766 30.341 41.646 1.00 37.19 105 LEU A C 1
ATOM 733 O O . LEU A 1 85 ? 69.144 30.433 40.582 1.00 40.83 105 LEU A O 1
ATOM 738 N N . ILE A 1 86 ? 69.189 30.009 42.795 1.00 38.77 106 ILE A N 1
ATOM 739 C CA . ILE A 1 86 ? 67.759 29.713 42.886 1.00 44.16 106 ILE A CA 1
ATOM 740 C C . ILE A 1 86 ? 66.899 30.965 42.636 1.00 43.49 106 ILE A C 1
ATOM 741 O O . ILE A 1 86 ? 65.844 30.879 42.028 1.00 45.86 106 ILE A O 1
ATOM 746 N N . SER A 1 87 ? 67.373 32.135 43.057 1.00 40.60 107 SER A N 1
ATOM 747 C CA . SER A 1 87 ? 66.618 33.362 42.845 1.00 38.80 107 SER A CA 1
ATOM 748 C C . SER A 1 87 ? 66.622 33.846 41.386 1.00 47.86 107 SER A C 1
ATOM 749 O O . SER A 1 87 ? 65.620 34.379 40.894 1.00 43.89 107 SER A O 1
ATOM 752 N N . TYR A 1 88 ? 67.746 33.660 40.692 1.00 38.60 108 TYR A N 1
ATOM 753 C CA . TYR A 1 88 ? 67.894 34.144 39.314 1.00 43.41 108 TYR A CA 1
ATOM 754 C C . TYR A 1 88 ? 67.847 33.095 38.193 1.00 45.24 108 TYR A C 1
ATOM 755 O O . TYR A 1 88 ? 67.631 33.444 37.025 1.00 48.78 108 TYR A O 1
ATOM 764 N N . CYS A 1 89 ? 68.067 31.828 38.517 1.00 44.62 109 CYS A N 1
ATOM 765 C CA . CYS A 1 89 ? 68.128 30.822 37.448 1.00 49.45 109 CYS A CA 1
ATOM 766 C C . CYS A 1 89 ? 67.124 29.687 37.512 1.00 48.52 109 CYS A C 1
ATOM 767 O O . CYS A 1 89 ? 67.213 28.745 36.730 1.00 54.01 109 CYS A O 1
ATOM 770 N N . THR A 1 90 ? 66.173 29.788 38.424 1.00 57.11 110 THR A N 1
ATOM 771 C CA . THR A 1 90 ? 65.198 28.731 38.654 1.00 55.30 110 THR A CA 1
ATOM 772 C C . THR A 1 90 ? 63.872 28.845 37.909 1.00 62.32 110 THR A C 1
ATOM 773 O O . THR A 1 90 ? 62.885 28.201 38.270 1.00 67.76 110 THR A O 1
ATOM 777 N N . ASP A 1 91 ? 63.861 29.638 36.844 1.00 72.36 111 ASP A N 1
ATOM 778 C CA . ASP A 1 91 ? 62.664 29.811 36.022 1.00 79.67 111 ASP A CA 1
ATOM 779 C C . ASP A 1 91 ? 63.082 29.926 34.568 1.00 80.65 111 ASP A C 1
ATOM 780 O O . ASP A 1 91 ? 63.300 28.929 33.882 1.00 85.80 111 ASP A O 1
ATOM 785 N N . LYS A 1 92 ? 63.184 31.169 34.117 1.00 83.09 112 LYS A N 1
ATOM 786 C CA . LYS A 1 92 ? 63.581 31.493 32.759 1.00 81.86 112 LYS A CA 1
ATOM 787 C C . LYS A 1 92 ? 64.669 30.564 32.239 1.00 81.46 112 LYS A C 1
ATOM 788 O O . LYS A 1 92 ? 65.383 29.914 33.003 1.00 80.03 112 LYS A O 1
ATOM 794 N N . GLU A 1 93 ? 64.786 30.506 30.923 1.00 78.54 113 GLU A N 1
ATOM 795 C CA . GLU A 1 93 ? 65.780 29.660 30.288 1.00 77.68 113 GLU A CA 1
ATOM 796 C C . GLU A 1 93 ? 67.138 30.308 30.508 1.00 73.63 113 GLU A C 1
ATOM 797 O O . GLU A 1 93 ? 67.373 31.434 30.065 1.00 70.82 113 GLU A O 1
ATOM 803 N N . VAL A 1 94 ? 68.027 29.617 31.212 1.00 66.04 114 VAL A N 1
ATOM 804 C CA . VAL A 1 94 ? 69.340 30.177 31.459 1.00 59.72 114 VAL A CA 1
ATOM 805 C C . VAL A 1 94 ? 70.125 30.242 30.163 1.00 62.47 114 VAL A C 1
ATOM 806 O O . VAL A 1 94 ? 70.985 29.406 29.881 1.00 66.98 114 VAL A O 1
ATOM 810 N N . THR A 1 95 ? 69.832 31.261 29.375 1.00 67.79 115 THR A N 1
ATOM 811 C CA . THR A 1 95 ? 70.505 31.441 28.106 1.00 67.22 115 THR A CA 1
ATOM 812 C C . THR A 1 95 ? 71.712 32.358 28.216 1.00 70.78 115 THR A C 1
ATOM 813 O O . THR A 1 95 ? 72.001 32.927 29.273 1.00 73.38 115 THR A O 1
ATOM 817 N N . GLU A 1 96 ? 72.409 32.501 27.099 1.00 66.50 116 GLU A N 1
ATOM 818 C CA . GLU A 1 96 ? 73.594 33.327 27.024 1.00 68.86 116 GLU A CA 1
ATOM 819 C C . GLU A 1 96 ? 73.271 34.797 27.246 1.00 70.89 116 GLU A C 1
ATOM 820 O O . GLU A 1 96 ? 74.008 35.490 27.941 1.00 67.49 116 GLU A O 1
ATOM 826 N N . ASP A 1 97 ? 72.179 35.274 26.649 1.00 67.58 117 ASP A N 1
ATOM 827 C CA . ASP A 1 97 ? 71.770 36.670 26.822 1.00 68.43 117 ASP A CA 1
ATOM 828 C C . ASP A 1 97 ? 71.241 36.890 28.234 1.00 65.74 117 ASP A C 1
ATOM 829 O O . ASP A 1 97 ? 71.327 37.991 28.776 1.00 65.75 117 ASP A O 1
ATOM 834 N N . TYR A 1 98 ? 70.674 35.842 28.818 1.00 56.20 118 TYR A N 1
ATOM 835 C CA . TYR A 1 98 ? 70.120 35.958 30.153 1.00 59.54 118 TYR A CA 1
ATOM 836 C C . TYR A 1 98 ? 71.216 36.159 31.195 1.00 62.97 118 TYR A C 1
ATOM 837 O O . TYR A 1 98 ? 71.126 37.083 32.015 1.00 50.81 118 TYR A O 1
ATOM 846 N N . ILE A 1 99 ? 72.251 35.314 31.160 1.00 63.66 119 ILE A N 1
ATOM 847 C CA . ILE A 1 99 ? 73.326 35.435 32.137 1.00 61.47 119 ILE A CA 1
ATOM 848 C C . ILE A 1 99 ? 74.060 36.758 31.975 1.00 65.14 119 ILE A C 1
ATOM 849 O O . ILE A 1 99 ? 74.604 37.290 32.946 1.00 64.24 119 ILE A O 1
ATOM 854 N N . LYS A 1 100 ? 74.070 37.300 30.759 1.00 60.82 120 LYS A N 1
ATOM 855 C CA . LYS A 1 100 ? 74.711 38.597 30.539 1.00 56.42 120 LYS A CA 1
ATOM 856 C C . LYS A 1 100 ? 73.902 39.628 31.347 1.00 54.40 120 LYS A C 1
ATOM 857 O O . LYS A 1 100 ? 74.467 40.549 31.955 1.00 53.92 120 LYS A O 1
ATOM 863 N N . LYS A 1 101 ? 72.581 39.452 31.360 1.00 44.46 121 LYS A N 1
ATOM 864 C CA . LYS A 1 101 ? 71.700 40.327 32.116 1.00 47.00 121 LYS A CA 1
ATOM 865 C C . LYS A 1 101 ? 71.828 40.062 33.634 1.00 45.53 121 LYS A C 1
ATOM 866 O O . LYS A 1 101 ? 71.686 40.994 34.414 1.00 44.22 121 LYS A O 1
ATOM 872 N N . ILE A 1 102 ? 72.089 38.818 34.051 1.00 43.66 122 ILE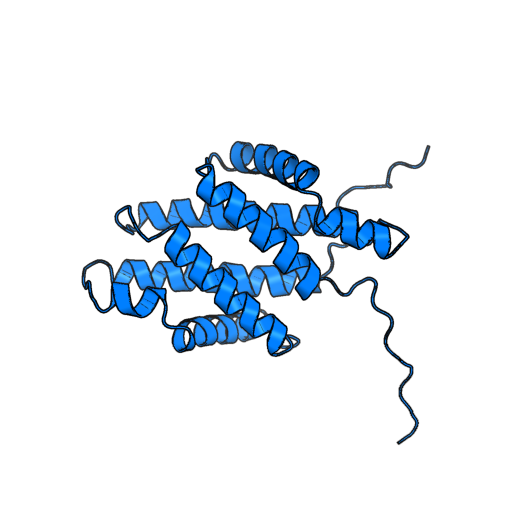 A N 1
ATOM 873 C CA . ILE A 1 102 ? 72.228 38.513 35.484 1.00 46.02 122 ILE A CA 1
ATOM 874 C C . ILE A 1 102 ? 73.518 39.136 35.991 1.00 38.21 122 ILE A C 1
ATOM 875 O O . ILE A 1 102 ? 73.637 39.473 37.172 1.00 46.11 122 ILE A O 1
ATOM 880 N N . ASP A 1 103 ? 74.490 39.315 35.109 1.00 42.57 123 ASP A N 1
ATOM 881 C CA . ASP A 1 103 ? 75.703 39.965 35.557 1.00 40.48 123 ASP A CA 1
ATOM 882 C C . ASP A 1 103 ? 75.363 41.388 36.063 1.00 48.23 123 ASP A C 1
ATOM 883 O O . ASP A 1 103 ? 76.030 41.891 36.961 1.00 40.10 123 ASP A O 1
ATOM 888 N N . ASP A 1 104 ? 74.320 42.025 35.517 1.00 46.12 124 ASP A N 1
ATOM 889 C CA . ASP A 1 104 ? 73.950 43.374 35.960 1.00 45.05 124 ASP A CA 1
ATOM 890 C C . ASP A 1 104 ? 73.289 43.337 37.342 1.00 44.80 124 ASP A C 1
ATOM 891 O O . ASP A 1 104 ? 73.447 44.261 38.151 1.00 43.55 124 ASP A O 1
ATOM 896 N N . TYR A 1 105 ? 72.542 42.274 37.604 1.00 36.56 125 TYR A N 1
ATOM 897 C CA . TYR A 1 105 ? 71.913 42.126 38.910 1.00 40.62 125 TYR A CA 1
ATOM 898 C C . TYR A 1 105 ? 73.035 41.952 39.955 1.00 41.68 125 TYR A C 1
ATOM 899 O O . TYR A 1 105 ? 72.950 42.479 41.070 1.00 38.00 125 TYR A O 1
ATOM 908 N N . LEU A 1 106 ? 74.082 41.210 39.582 1.00 37.56 126 LEU A N 1
ATOM 909 C CA . LEU A 1 106 ? 75.196 40.954 40.480 1.00 34.22 126 LEU A CA 1
ATOM 910 C C . LEU A 1 106 ? 75.886 42.273 40.763 1.00 36.77 126 LEU A C 1
ATOM 911 O O . LEU A 1 106 ? 76.248 42.573 41.896 1.00 34.51 126 LEU A O 1
ATOM 916 N N . TRP A 1 107 ? 76.051 43.063 39.713 1.00 37.95 127 TRP A N 1
ATOM 917 C CA . TRP A 1 107 ? 76.704 44.364 39.800 1.00 37.91 127 TRP A CA 1
ATOM 918 C C . TRP A 1 107 ? 75.968 45.258 40.784 1.00 33.79 127 TRP A C 1
ATOM 919 O O . TRP A 1 107 ? 76.588 45.909 41.634 1.00 40.76 127 TRP A O 1
ATOM 930 N N . VAL A 1 108 ? 74.647 45.293 40.648 1.00 31.30 128 VAL A N 1
ATOM 931 C CA . VAL A 1 108 ? 73.822 46.115 41.501 1.00 30.67 128 VAL A CA 1
ATOM 932 C C . VAL A 1 108 ? 74.007 45.750 42.973 1.00 36.66 128 VAL A C 1
ATOM 933 O O . VAL A 1 108 ? 74.245 46.614 43.809 1.00 34.40 128 VAL A O 1
ATOM 937 N N . GLU A 1 109 ? 73.930 44.464 43.271 1.00 31.67 129 GLU A N 1
ATOM 938 C CA . GLU A 1 109 ? 74.081 43.993 44.635 1.00 33.33 129 GLU A CA 1
ATOM 939 C C . GLU A 1 109 ? 75.491 44.329 45.147 1.00 33.63 129 GLU A C 1
ATOM 940 O O . GLU A 1 109 ? 75.646 44.850 46.267 1.00 31.88 129 GLU A O 1
ATOM 946 N N . GLN A 1 110 ? 76.512 44.082 44.330 1.00 33.12 130 GLN A N 1
ATOM 947 C CA . GLN A 1 110 ? 77.873 44.370 44.785 1.00 35.04 130 GLN A CA 1
ATOM 948 C C . GLN A 1 110 ? 78.073 45.877 45.047 1.00 35.35 130 GLN A C 1
ATOM 949 O O . GLN A 1 110 ? 78.659 46.287 46.070 1.00 33.00 130 GLN A O 1
ATOM 955 N N . ARG A 1 111 ? 77.538 46.707 44.159 1.00 32.53 131 ARG A N 1
ATOM 956 C CA . ARG A 1 111 ? 77.611 48.145 44.368 1.00 38.14 131 ARG A CA 1
ATOM 957 C C . ARG A 1 111 ? 76.865 48.629 45.646 1.00 36.38 131 ARG A C 1
ATOM 958 O O . ARG A 1 111 ? 77.333 49.533 46.341 1.00 31.63 131 ARG A O 1
ATOM 966 N N . VAL A 1 112 ? 75.695 48.074 45.936 1.00 30.08 132 VAL A N 1
ATOM 967 C CA . VAL A 1 112 ? 74.986 48.526 47.127 1.00 28.58 132 VAL A CA 1
ATOM 968 C C . VAL A 1 112 ? 75.804 48.122 48.366 1.00 33.40 132 VAL A C 1
ATOM 969 O O . VAL A 1 112 ? 75.981 48.940 49.282 1.00 36.51 132 VAL A O 1
ATOM 973 N N . ILE A 1 113 ? 76.352 46.900 48.353 1.00 34.24 133 ILE A N 1
ATOM 974 C CA . ILE A 1 113 ? 77.211 46.425 49.451 1.00 38.21 133 ILE A CA 1
ATOM 975 C C . ILE A 1 113 ? 78.330 47.437 49.701 1.00 40.27 133 ILE A C 1
ATOM 976 O O . ILE A 1 113 ? 78.539 47.882 50.837 1.00 32.82 133 ILE A O 1
ATOM 981 N N . GLU A 1 114 ? 79.032 47.836 48.637 1.00 35.95 134 GLU A N 1
ATOM 982 C CA . GLU A 1 114 ? 80.128 48.787 48.805 1.00 32.03 134 GLU A CA 1
ATOM 983 C C . GLU A 1 114 ? 79.712 50.124 49.370 1.00 30.95 134 GLU A C 1
ATOM 984 O O . GLU A 1 114 ? 80.329 50.628 50.306 1.00 38.43 134 GLU A O 1
ATOM 990 N N . GLU A 1 115 ? 78.658 50.682 48.820 1.00 31.47 135 GLU A N 1
ATOM 991 C CA . GLU A 1 115 ? 78.147 51.975 49.244 1.00 38.56 135 GLU A CA 1
ATOM 992 C C . GLU A 1 115 ? 77.759 51.919 50.739 1.00 51.83 135 GLU A C 1
ATOM 993 O O . GLU A 1 115 ? 78.085 52.810 51.538 1.00 48.13 135 GLU A O 1
ATOM 999 N N . VAL A 1 116 ? 77.030 50.880 51.123 1.00 43.81 136 VAL A N 1
ATOM 1000 C CA . VAL A 1 116 ? 76.638 50.776 52.507 1.00 35.17 136 VAL A CA 1
ATOM 1001 C C . VAL A 1 116 ? 77.883 50.626 53.387 1.00 39.94 136 VAL A C 1
ATOM 1002 O O . VAL A 1 116 ? 77.923 51.173 54.493 1.00 36.80 136 VAL A O 1
ATOM 1006 N N . SER A 1 117 ? 78.907 49.920 52.895 1.00 36.79 137 SER A N 1
ATOM 1007 C CA . SER A 1 117 ? 80.106 49.716 53.697 1.00 38.74 137 SER A CA 1
ATOM 1008 C C . SER A 1 117 ? 80.811 51.044 53.963 1.00 52.77 137 SER A C 1
ATOM 1009 O O . SER A 1 117 ? 81.468 51.194 55.005 1.00 36.08 137 SER A O 1
ATOM 1012 N N . ILE A 1 118 ? 80.676 52.000 53.037 1.00 41.87 138 ILE A N 1
ATOM 1013 C CA . ILE A 1 118 ? 81.292 53.322 53.227 1.00 44.02 138 ILE A CA 1
ATOM 1014 C C . ILE A 1 118 ? 80.607 54.062 54.365 1.00 35.99 138 ILE A C 1
ATOM 1015 O O . ILE A 1 118 ? 81.264 54.687 55.182 1.00 34.98 138 ILE A O 1
ATOM 1020 N N . ASN A 1 119 ? 79.281 54.002 54.407 1.00 38.06 139 ASN A N 1
ATOM 1021 C CA . ASN A 1 119 ? 78.532 54.668 55.471 1.00 43.19 139 ASN A CA 1
ATOM 1022 C C . ASN A 1 119 ? 78.893 54.008 56.814 1.00 46.69 139 ASN A C 1
ATOM 1023 O O . ASN A 1 119 ? 79.031 54.687 57.817 1.00 47.64 139 ASN A O 1
ATOM 1028 N N . VAL A 1 120 ? 79.059 52.688 56.816 1.00 42.95 140 VAL A N 1
ATOM 1029 C CA . VAL A 1 120 ? 79.441 51.969 58.033 1.00 50.65 140 VAL A CA 1
ATOM 1030 C C . VAL A 1 120 ? 80.813 52.450 58.574 1.00 51.59 140 VAL A C 1
ATOM 1031 O O . VAL A 1 120 ? 80.935 52.825 59.737 1.00 45.67 140 VAL A O 1
ATOM 1035 N N . ASP A 1 121 ? 81.830 52.460 57.723 1.00 51.36 141 ASP A N 1
ATOM 1036 C CA . ASP A 1 121 ? 83.167 52.906 58.120 1.00 52.93 141 ASP A CA 1
ATOM 1037 C C . ASP A 1 121 ? 83.188 54.313 58.734 1.00 58.14 141 ASP A C 1
ATOM 1038 O O . ASP A 1 121 ? 83.983 54.596 59.637 1.00 52.73 141 ASP A O 1
ATOM 1043 N N . HIS A 1 122 ? 82.337 55.196 58.223 1.00 52.98 142 HIS A N 1
ATOM 1044 C CA . HIS A 1 122 ? 82.303 56.566 58.707 1.00 59.95 142 HIS A CA 1
ATOM 1045 C C . HIS A 1 122 ? 81.524 56.767 59.988 1.00 58.10 142 HIS A C 1
ATOM 1046 O O . HIS A 1 122 ? 81.624 57.831 60.580 1.00 56.22 142 HIS A O 1
ATOM 1053 N N . ALA A 1 123 ? 80.738 55.777 60.411 1.00 48.23 143 ALA A N 1
ATOM 1054 C CA . ALA A 1 123 ? 79.974 55.921 61.652 1.00 51.98 143 ALA A CA 1
ATOM 1055 C C . ALA A 1 123 ? 80.926 55.702 62.836 1.00 53.61 143 ALA A C 1
ATOM 1056 O O . ALA A 1 123 ? 81.852 54.893 62.766 1.00 52.05 143 ALA A O 1
ATOM 1058 N N . ARG A 1 124 ? 80.696 56.440 63.911 1.00 58.81 144 ARG A N 1
ATOM 1059 C CA . ARG A 1 124 ? 81.547 56.388 65.097 1.00 64.90 144 ARG A CA 1
ATOM 1060 C C . ARG A 1 124 ? 81.363 55.163 65.987 1.00 57.58 144 ARG A C 1
ATOM 1061 O O . ARG A 1 124 ? 82.299 54.414 66.227 1.00 62.95 144 ARG A O 1
ATOM 1069 N N . GLU A 1 125 ? 80.148 54.979 66.483 1.00 58.23 145 GLU A N 1
ATOM 1070 C CA . GLU A 1 125 ? 79.824 53.875 67.381 1.00 61.46 145 GLU A CA 1
ATOM 1071 C C . GLU A 1 125 ? 79.597 52.555 66.648 1.00 63.37 145 GLU A C 1
ATOM 1072 O O . GLU A 1 125 ? 79.042 52.534 65.551 1.00 57.30 145 GLU A O 1
ATOM 1078 N N . VAL A 1 126 ? 80.006 51.452 67.268 1.00 60.37 146 VAL A N 1
ATOM 1079 C CA . VAL A 1 126 ? 79.817 50.134 66.674 1.00 59.52 146 VAL A CA 1
ATOM 1080 C C . VAL A 1 126 ? 78.322 49.854 66.560 1.00 61.57 146 VAL A C 1
ATOM 1081 O O . VAL A 1 126 ? 77.882 49.119 65.675 1.00 54.43 146 VAL A O 1
ATOM 1085 N N . LYS A 1 127 ? 77.543 50.459 67.455 1.00 56.26 147 LYS A N 1
ATOM 1086 C CA . LYS A 1 127 ? 76.103 50.270 67.457 1.00 53.31 147 LYS A CA 1
ATOM 1087 C C . LYS A 1 127 ? 75.473 50.888 66.220 1.00 49.22 147 LYS A C 1
ATOM 1088 O O . LYS A 1 127 ? 74.543 50.330 65.658 1.00 45.13 147 LYS A O 1
ATOM 1094 N N . GLU A 1 128 ? 75.967 52.060 65.836 1.00 53.78 148 GLU A N 1
ATOM 1095 C CA . GLU A 1 128 ? 75.462 52.764 64.668 1.00 52.25 148 GLU A CA 1
ATOM 1096 C C . GLU A 1 128 ? 75.934 51.993 63.409 1.00 47.80 148 GLU A C 1
ATOM 1097 O O . GLU A 1 128 ? 75.184 51.856 62.447 1.00 43.29 148 GLU A O 1
ATOM 1103 N N . LYS A 1 129 ? 77.153 51.461 63.438 1.00 38.89 149 LYS A N 1
ATOM 1104 C CA . LYS A 1 129 ? 77.660 50.692 62.314 1.00 44.98 149 LYS A CA 1
ATOM 1105 C C . LYS A 1 129 ? 76.719 49.511 62.068 1.00 49.87 149 LYS A C 1
ATOM 1106 O O . LYS A 1 129 ? 76.367 49.199 60.927 1.00 50.24 149 LYS A O 1
ATOM 1112 N N . LYS A 1 130 ? 76.286 48.867 63.146 1.00 48.38 150 LYS A N 1
ATOM 1113 C CA . LYS A 1 130 ? 75.391 47.729 63.013 1.00 39.42 150 LYS A CA 1
ATOM 1114 C C . LYS A 1 130 ? 74.025 48.172 62.490 1.00 40.89 150 LYS A C 1
ATOM 1115 O O . LYS A 1 130 ? 73.454 47.518 61.595 1.00 40.06 150 LYS A O 1
ATOM 1121 N N . ARG A 1 131 ? 73.495 49.268 63.033 1.00 34.04 151 ARG A N 1
ATOM 1122 C CA . ARG A 1 131 ? 72.212 49.762 62.563 1.00 36.60 151 ARG A CA 1
ATOM 1123 C C . ARG A 1 131 ? 72.295 50.008 61.025 1.00 43.88 151 ARG A C 1
ATOM 1124 O O . ARG A 1 131 ? 71.392 49.620 60.255 1.00 40.40 151 ARG A O 1
ATOM 1132 N N . ILE A 1 132 ? 73.385 50.635 60.584 1.00 42.38 152 ILE A N 1
ATOM 1133 C CA . ILE A 1 132 ? 73.553 50.933 59.162 1.00 48.56 152 ILE A CA 1
ATOM 1134 C C . ILE A 1 132 ? 73.558 49.651 58.327 1.00 37.74 152 ILE A C 1
ATOM 1135 O O . ILE A 1 132 ? 72.863 49.581 57.324 1.00 36.00 152 ILE A O 1
ATOM 1140 N N . MET A 1 133 ? 74.293 48.631 58.773 1.00 40.27 153 MET A N 1
ATOM 1141 C CA . MET A 1 133 ? 74.356 47.355 58.057 1.00 42.27 153 MET A CA 1
ATOM 1142 C C . MET A 1 133 ? 72.965 46.760 57.828 1.00 39.20 153 MET A C 1
ATOM 1143 O O . MET A 1 133 ? 72.707 46.091 56.811 1.00 33.65 153 MET A O 1
ATOM 1148 N N . ASN A 1 134 ? 72.066 47.037 58.767 1.00 35.97 154 ASN A N 1
ATOM 1149 C CA . ASN A 1 134 ? 70.705 46.520 58.715 1.00 35.13 154 ASN A CA 1
ATOM 1150 C C . ASN A 1 134 ? 69.699 47.546 58.205 1.00 38.15 154 ASN A C 1
ATOM 1151 O O . ASN A 1 134 ? 68.514 47.251 58.146 1.00 37.45 154 ASN A O 1
ATOM 1156 N N . ASP A 1 135 ? 70.151 48.746 57.826 1.00 35.72 155 ASP A N 1
ATOM 1157 C CA . ASP A 1 135 ? 69.202 49.769 57.395 1.00 34.36 155 ASP A CA 1
ATOM 1158 C C . ASP A 1 135 ? 68.522 49.460 56.053 1.00 41.25 155 ASP A C 1
ATOM 1159 O O . ASP A 1 135 ? 69.002 49.864 54.988 1.00 35.52 155 ASP A O 1
ATOM 1164 N N . LYS A 1 136 ? 67.375 48.790 56.112 1.00 39.30 156 LYS A N 1
ATOM 1165 C CA . LYS A 1 136 ? 66.650 48.421 54.907 1.00 40.25 156 LYS A CA 1
ATOM 1166 C C . LYS A 1 136 ? 66.215 49.634 54.090 1.00 47.37 156 LYS A C 1
ATOM 1167 O O . LYS A 1 136 ? 66.049 49.542 52.861 1.00 36.79 156 LYS A O 1
ATOM 1173 N N . LYS A 1 137 ? 66.020 50.763 54.767 1.00 40.54 157 LYS A N 1
ATOM 1174 C CA . LYS A 1 137 ? 65.601 51.977 54.084 1.00 44.38 157 LYS A CA 1
ATOM 1175 C C . LYS A 1 137 ? 66.729 52.488 53.193 1.00 42.23 157 LYS A C 1
ATOM 1176 O O . LYS A 1 137 ? 66.510 52.845 52.033 1.00 39.59 157 LYS A O 1
ATOM 1182 N N . LEU A 1 138 ? 67.927 52.536 53.755 1.00 34.00 158 LEU A N 1
ATOM 1183 C CA . LEU A 1 138 ? 69.102 52.988 53.014 1.00 37.39 158 LEU A CA 1
ATOM 1184 C C . LEU A 1 138 ? 69.334 52.003 51.864 1.00 40.21 158 LEU A C 1
ATOM 1185 O O . LEU A 1 138 ? 69.585 52.400 50.738 1.00 35.79 158 LEU A O 1
ATOM 1190 N N . ILE A 1 139 ? 69.210 50.711 52.137 1.00 41.48 159 ILE A N 1
ATOM 1191 C CA . ILE A 1 139 ? 69.418 49.734 51.080 1.00 40.05 159 ILE A CA 1
ATOM 1192 C C . ILE A 1 139 ? 68.421 49.913 49.927 1.00 39.95 159 ILE A C 1
ATOM 1193 O O . ILE A 1 139 ? 68.809 49.881 48.748 1.00 38.10 159 ILE A O 1
ATOM 1198 N N . ARG A 1 140 ? 67.158 50.133 50.261 1.00 34.03 160 ARG A N 1
ATOM 1199 C CA . ARG A 1 140 ? 66.134 50.299 49.242 1.00 43.33 160 ARG A CA 1
ATOM 1200 C C . ARG A 1 140 ? 66.455 51.498 48.362 1.00 47.53 160 ARG A C 1
ATOM 1201 O O . ARG A 1 140 ? 66.323 51.425 47.151 1.00 43.61 160 ARG A O 1
ATOM 1209 N N . MET A 1 141 ? 66.880 52.600 48.972 1.00 44.12 161 MET A N 1
ATOM 1210 C CA . MET A 1 141 ? 67.218 53.779 48.191 1.00 39.68 161 MET A CA 1
ATOM 1211 C C . MET A 1 141 ? 68.443 53.564 47.335 1.00 38.03 161 MET A C 1
ATOM 1212 O O . MET A 1 141 ? 68.450 53.944 46.159 1.00 35.25 161 MET A O 1
ATOM 1217 N N . LEU A 1 142 ? 69.495 52.974 47.893 1.00 37.90 162 LEU A N 1
ATOM 1218 C CA . LEU A 1 142 ? 70.665 52.711 47.064 1.00 41.06 162 LEU A CA 1
ATOM 1219 C C . LEU A 1 142 ? 70.285 51.776 45.894 1.00 44.04 162 LEU A C 1
ATOM 1220 O O . LEU A 1 142 ? 70.780 51.952 44.763 1.00 42.14 162 LEU A O 1
ATOM 1225 N N . PHE A 1 143 ? 69.385 50.821 46.155 1.00 38.49 163 PHE A N 1
ATOM 1226 C CA . PHE A 1 143 ? 68.919 49.885 45.132 1.00 44.85 163 PHE A CA 1
ATOM 1227 C C . PHE A 1 143 ? 68.169 50.597 44.003 1.00 47.91 163 PHE A C 1
ATOM 1228 O O . PHE A 1 143 ? 68.342 50.263 42.825 1.00 46.06 163 PHE A O 1
ATOM 1236 N N . ASP A 1 144 ? 67.298 51.538 44.351 1.00 42.89 164 ASP A N 1
ATOM 1237 C CA . ASP A 1 144 ? 66.572 52.281 43.321 1.00 41.12 164 ASP A CA 1
ATOM 1238 C C . ASP A 1 144 ? 67.535 52.963 42.366 1.00 49.37 164 ASP A C 1
ATOM 1239 O O . ASP A 1 144 ? 67.349 52.956 41.145 1.00 46.33 164 ASP A O 1
ATOM 1244 N N . THR A 1 145 ? 68.581 53.547 42.926 1.00 44.91 165 THR A N 1
ATOM 1245 C CA . THR A 1 145 ? 69.558 54.247 42.108 1.00 45.18 165 THR A CA 1
ATOM 1246 C C . THR A 1 145 ? 70.350 53.345 41.170 1.00 46.77 165 THR A C 1
ATOM 1247 O O . THR A 1 145 ? 70.499 53.639 39.977 1.00 37.85 165 THR A O 1
ATOM 1251 N N . TYR A 1 146 ? 70.847 52.229 41.684 1.00 41.34 166 TYR A N 1
ATOM 1252 C CA . TYR A 1 146 ? 71.643 51.360 40.836 1.00 44.16 166 TYR A CA 1
ATOM 1253 C C . TYR A 1 146 ? 70.870 50.484 39.860 1.00 41.00 166 TYR A C 1
ATOM 1254 O O . TYR A 1 146 ? 71.406 50.150 38.808 1.00 47.69 166 TYR A O 1
ATOM 1263 N N . GLU A 1 147 ? 69.635 50.129 40.195 1.00 37.61 167 GLU A N 1
ATOM 1264 C CA . GLU A 1 147 ? 68.771 49.375 39.294 1.00 44.39 167 GLU A CA 1
ATOM 1265 C C . GLU A 1 147 ? 68.577 50.292 38.072 1.00 53.98 167 GLU A C 1
ATOM 1266 O O . GLU A 1 147 ? 68.702 49.862 36.933 1.00 47.67 167 GLU A O 1
ATOM 1272 N N . TYR A 1 148 ? 68.228 51.552 38.348 1.00 47.37 168 TYR A N 1
ATOM 1273 C CA . TYR A 1 148 ? 67.988 52.578 37.321 1.00 37.91 168 TYR A CA 1
ATOM 1274 C C . TYR A 1 148 ? 69.214 52.755 36.443 1.00 38.30 168 TYR A C 1
ATOM 1275 O O . TYR A 1 148 ? 69.139 52.682 35.214 1.00 40.98 168 TYR A O 1
ATOM 1284 N N . VAL A 1 149 ? 70.358 52.959 37.083 1.00 34.40 169 VAL A N 1
ATOM 1285 C CA . VAL A 1 149 ? 71.607 53.155 36.375 1.00 38.05 169 VAL A CA 1
ATOM 1286 C C . VAL A 1 149 ? 72.017 51.988 35.485 1.00 47.78 169 VAL A C 1
ATOM 1287 O O . VAL A 1 149 ? 72.543 52.178 34.391 1.00 42.36 169 VAL A O 1
ATOM 1291 N N . LYS A 1 150 ? 71.756 50.775 35.942 1.00 46.20 170 LYS A N 1
ATOM 1292 C CA . LYS A 1 150 ? 72.172 49.593 35.200 1.00 50.46 170 LYS A CA 1
ATOM 1293 C C . LYS A 1 150 ? 71.032 49.044 34.334 1.00 53.65 170 LYS A C 1
ATOM 1294 O O . LYS A 1 150 ? 71.171 48.025 33.654 1.00 54.14 170 LYS A O 1
ATOM 1300 N N . ASP A 1 151 ? 69.909 49.748 34.363 1.00 47.99 171 ASP A N 1
ATOM 1301 C CA . ASP A 1 151 ? 68.727 49.359 33.617 1.00 59.24 171 ASP A CA 1
ATOM 1302 C C . ASP A 1 151 ? 68.279 47.923 33.915 1.00 54.13 171 ASP A C 1
ATOM 1303 O O . ASP A 1 151 ? 68.228 47.082 33.036 1.00 63.71 171 ASP A O 1
ATOM 1308 N N . VAL A 1 152 ? 67.963 47.637 35.166 1.00 48.64 172 VAL A N 1
ATOM 1309 C CA . VAL A 1 152 ? 67.477 46.312 35.518 1.00 44.70 172 VAL A CA 1
ATOM 1310 C C . VAL A 1 152 ? 66.371 46.530 36.523 1.00 45.72 172 VAL A C 1
ATOM 1311 O O . VAL A 1 152 ? 66.280 47.608 37.105 1.00 49.80 172 VAL A O 1
ATOM 1315 N N . LYS A 1 153 ? 65.518 45.527 36.712 1.00 41.71 173 LYS A N 1
ATOM 1316 C CA . LYS A 1 153 ? 64.462 45.618 37.700 1.00 41.11 173 LYS A CA 1
ATOM 1317 C C . LYS A 1 153 ? 64.313 44.276 38.416 1.00 47.96 173 LYS A C 1
ATOM 1318 O O . LYS A 1 153 ? 63.957 43.268 37.808 1.00 49.12 173 LYS A O 1
ATOM 1324 N N . PHE A 1 154 ? 64.605 44.268 39.711 1.00 43.43 174 PHE A N 1
ATOM 1325 C CA . PHE A 1 154 ? 64.501 43.063 40.516 1.00 42.95 174 PHE A CA 1
ATOM 1326 C C . PHE A 1 154 ? 63.031 42.880 40.820 1.00 49.25 174 PHE A C 1
ATOM 1327 O O . PHE A 1 154 ? 62.319 43.866 40.934 1.00 43.06 174 PHE A O 1
ATOM 1335 N N . THR A 1 155 ? 62.567 41.638 40.953 1.00 44.25 175 THR A N 1
ATOM 1336 C CA . THR A 1 155 ? 61.173 41.438 41.331 1.00 48.07 175 THR A CA 1
ATOM 1337 C C . THR A 1 155 ? 61.188 41.707 42.831 1.00 46.21 175 THR A C 1
ATOM 1338 O O . THR A 1 155 ? 62.261 41.737 43.445 1.00 47.41 175 THR A O 1
ATOM 1342 N N . ASP A 1 156 ? 60.021 41.889 43.434 1.00 49.57 176 ASP A N 1
ATOM 1343 C CA . ASP A 1 156 ? 59.961 42.172 44.867 1.00 44.85 176 ASP A CA 1
ATOM 1344 C C . ASP A 1 156 ? 60.616 41.073 45.688 1.00 46.37 176 ASP A C 1
ATOM 1345 O O . ASP A 1 156 ? 61.194 41.348 46.740 1.00 45.04 176 ASP A O 1
ATOM 1350 N N . ASP A 1 157 ? 60.519 39.830 45.226 1.00 51.47 177 ASP A N 1
ATOM 1351 C CA . ASP A 1 157 ? 61.120 38.734 45.974 1.00 54.47 177 ASP A CA 1
ATOM 1352 C C . ASP A 1 157 ? 62.629 38.802 45.852 1.00 44.40 177 ASP A C 1
ATOM 1353 O O . ASP A 1 157 ? 63.339 38.682 46.853 1.00 43.76 177 ASP A O 1
ATOM 1358 N N . GLN A 1 158 ? 63.107 38.983 44.623 1.00 39.64 178 GLN A N 1
ATOM 1359 C CA . GLN A 1 158 ? 64.533 39.078 44.389 1.00 39.48 178 GLN A CA 1
ATOM 1360 C C . GLN A 1 158 ? 65.131 40.233 45.196 1.00 44.04 178 GLN A C 1
ATOM 1361 O O . GLN A 1 158 ? 66.220 40.099 45.722 1.00 41.47 178 GLN A O 1
ATOM 1367 N N . TYR A 1 159 ? 64.404 41.352 45.295 1.00 44.93 179 TYR A N 1
ATOM 1368 C CA . TYR A 1 159 ? 64.868 42.508 46.059 1.00 40.64 179 TYR A CA 1
ATOM 1369 C C . TYR A 1 159 ? 64.925 42.200 47.550 1.00 40.73 179 TYR A C 1
ATOM 1370 O O . TYR A 1 159 ? 65.926 42.460 48.218 1.00 39.57 179 TYR A O 1
ATOM 1379 N N . LYS A 1 160 ? 63.843 41.657 48.082 1.00 37.81 180 LYS A N 1
ATOM 1380 C CA . LYS A 1 160 ? 63.829 41.340 49.499 1.00 42.36 180 LYS A CA 1
ATOM 1381 C C . LYS A 1 160 ? 64.948 40.341 49.867 1.00 39.57 180 LYS A C 1
ATOM 1382 O O . LYS A 1 160 ? 65.619 40.471 50.907 1.00 37.88 180 LYS A O 1
ATOM 1388 N N . ASP A 1 161 ? 65.160 39.334 49.030 1.00 36.54 181 ASP A N 1
ATOM 1389 C CA . ASP A 1 161 ? 66.220 38.375 49.338 1.00 39.77 181 ASP A CA 1
ATOM 1390 C C . ASP A 1 161 ? 67.584 39.064 49.256 1.00 42.23 181 ASP A C 1
ATOM 1391 O O . ASP A 1 161 ? 68.449 38.843 50.111 1.00 33.07 181 ASP A O 1
ATOM 1396 N N . ALA A 1 162 ? 67.764 39.921 48.252 1.00 33.64 182 ALA A N 1
ATOM 1397 C CA . ALA A 1 162 ? 69.031 40.619 48.101 1.00 33.49 182 ALA A CA 1
ATOM 1398 C C . ALA A 1 162 ? 69.338 41.506 49.315 1.00 38.23 182 ALA A C 1
ATOM 1399 O O . ALA A 1 162 ? 70.474 41.527 49.794 1.00 35.09 182 ALA A O 1
ATOM 1401 N N . ALA A 1 163 ? 68.344 42.229 49.819 1.00 36.67 183 ALA A N 1
ATOM 1402 C CA . ALA A 1 163 ? 68.588 43.117 50.957 1.00 40.15 183 ALA A CA 1
ATOM 1403 C C . ALA A 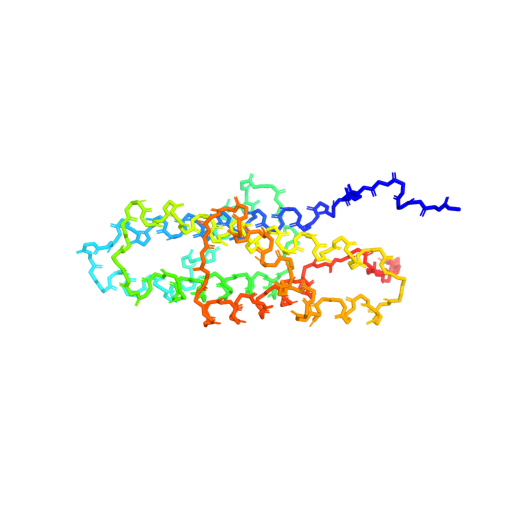1 163 ? 69.070 42.295 52.151 1.00 37.80 183 ALA A C 1
ATOM 1404 O O . ALA A 1 163 ? 69.934 42.734 52.898 1.00 36.26 183 ALA A O 1
ATOM 1406 N N . ALA A 1 164 ? 68.511 41.099 52.326 1.00 42.59 184 ALA A N 1
ATOM 1407 C CA . ALA A 1 164 ? 68.924 40.234 53.429 1.00 41.49 184 ALA A CA 1
ATOM 1408 C C . ALA A 1 164 ? 70.387 39.782 53.241 1.00 36.34 184 ALA A C 1
ATOM 1409 O O . ALA A 1 164 ? 71.160 39.750 54.193 1.00 33.74 184 ALA A O 1
ATOM 1411 N N . ARG A 1 165 ? 70.769 39.449 52.013 1.00 37.17 185 ARG A N 1
ATOM 1412 C CA . ARG A 1 165 ? 72.139 39.019 51.750 1.00 35.96 185 ARG A CA 1
ATOM 1413 C C . ARG A 1 165 ? 73.129 40.124 52.034 1.00 34.29 185 ARG A C 1
ATOM 1414 O O . ARG A 1 165 ? 74.212 39.898 52.570 1.00 35.62 185 ARG A O 1
ATOM 1422 N N . ILE A 1 166 ? 72.746 41.320 51.629 1.00 32.17 186 ILE A N 1
ATOM 1423 C CA . ILE A 1 166 ? 73.575 42.493 51.784 1.00 34.37 186 ILE A CA 1
ATOM 1424 C C . ILE A 1 166 ? 73.897 42.720 53.274 1.00 35.34 186 ILE A C 1
ATOM 1425 O O . ILE A 1 166 ? 75.071 42.893 53.662 1.00 32.40 186 ILE A O 1
ATOM 1430 N N . SER A 1 167 ? 72.859 42.706 54.098 1.00 30.92 187 SER A N 1
ATOM 1431 C CA . SER A 1 167 ? 73.051 42.904 55.534 1.00 39.02 187 SER A CA 1
ATOM 1432 C C . SER A 1 167 ? 73.921 41.757 56.053 1.00 40.18 187 SER A C 1
ATOM 1433 O O . SER A 1 167 ? 74.876 41.988 56.805 1.00 35.67 187 SER A O 1
ATOM 1436 N N . GLN A 1 168 ? 73.636 40.536 55.602 1.00 34.04 188 GLN A N 1
ATOM 1437 C CA . GLN A 1 168 ? 74.427 39.386 56.034 1.00 38.72 188 GLN A CA 1
ATOM 1438 C C . GLN A 1 168 ? 75.869 39.513 55.625 1.00 37.41 188 GLN A C 1
ATOM 1439 O O . GLN A 1 168 ? 76.774 39.251 56.420 1.00 33.50 188 GLN A O 1
ATOM 1445 N N . PHE A 1 169 ? 76.088 39.887 54.367 1.00 33.14 189 PHE A N 1
ATOM 1446 C CA . PHE A 1 169 ? 77.439 40.047 53.849 1.00 32.87 189 PHE A CA 1
ATOM 1447 C C . PHE A 1 169 ? 78.235 41.078 54.683 1.00 31.60 189 PHE A C 1
ATOM 1448 O O . PHE A 1 169 ? 79.382 40.851 55.041 1.00 33.45 189 PHE A O 1
ATOM 1456 N N . LEU A 1 170 ? 77.635 42.222 54.969 1.00 32.79 190 LEU A N 1
ATOM 1457 C CA . LEU A 1 170 ? 78.339 43.246 55.727 1.00 34.18 190 LEU A CA 1
ATOM 1458 C C . LEU A 1 170 ? 78.748 42.734 57.129 1.00 38.52 190 LEU A C 1
ATOM 1459 O O . LEU A 1 170 ? 79.907 42.847 57.535 1.00 32.83 190 LEU A O 1
ATOM 1464 N N . ILE A 1 171 ? 77.808 42.145 57.855 1.00 36.41 191 ILE A N 1
ATOM 1465 C CA . ILE A 1 171 ? 78.121 41.635 59.189 1.00 38.62 191 ILE A CA 1
ATOM 1466 C C . ILE A 1 171 ? 79.271 40.630 59.139 1.00 38.08 191 ILE A C 1
ATOM 1467 O O . ILE A 1 171 ? 80.185 40.702 59.928 1.00 43.32 191 ILE A O 1
ATOM 1472 N N . ASP A 1 172 ? 79.235 39.716 58.179 1.00 36.55 192 ASP A N 1
ATOM 1473 C CA . ASP A 1 172 ? 80.276 38.721 58.021 1.00 38.55 192 ASP A CA 1
ATOM 1474 C C . ASP A 1 172 ? 81.610 39.237 57.560 1.00 39.85 192 ASP A C 1
ATOM 1475 O O . ASP A 1 172 ? 82.643 38.701 57.944 1.00 44.98 192 ASP A O 1
ATOM 1480 N N . VAL A 1 173 ? 81.599 40.262 56.718 1.00 39.11 193 VAL A N 1
ATOM 1481 C CA . VAL A 1 173 ? 82.848 40.699 56.118 1.00 36.04 193 VAL A CA 1
ATOM 1482 C C . VAL A 1 173 ? 83.548 41.947 56.621 1.00 33.02 193 VAL A C 1
ATOM 1483 O O . VAL A 1 173 ? 84.769 41.963 56.698 1.00 39.91 193 VAL A O 1
ATOM 1487 N N . VAL A 1 174 ? 82.791 42.984 56.949 1.00 32.35 194 VAL A N 1
ATOM 1488 C CA . VAL A 1 174 ? 83.373 44.225 57.440 1.00 34.49 194 VAL A CA 1
ATOM 1489 C C . VAL A 1 174 ? 84.225 43.911 58.665 1.00 44.85 194 VAL A C 1
ATOM 1490 O O . VAL A 1 174 ? 83.784 43.172 59.555 1.00 40.45 194 VAL A O 1
ATOM 1494 N N . ASP A 1 175 ? 85.436 44.469 58.707 1.00 41.61 195 ASP A N 1
ATOM 1495 C CA . ASP A 1 175 ? 86.357 44.259 59.823 1.00 43.96 195 ASP A CA 1
ATOM 1496 C C . ASP A 1 175 ? 87.068 45.548 60.215 1.00 46.24 195 ASP A C 1
ATOM 1497 O O . ASP A 1 175 ? 87.914 45.543 61.110 1.00 50.78 195 ASP A O 1
ATOM 1502 N N . SER A 1 176 ? 86.707 46.653 59.572 1.00 44.59 196 SER A N 1
ATOM 1503 C CA . SER A 1 176 ? 87.357 47.936 59.835 1.00 45.59 196 SER A CA 1
ATOM 1504 C C . SER A 1 176 ? 87.212 48.480 61.260 1.00 41.37 196 SER A C 1
ATOM 1505 O O . SER A 1 176 ? 88.044 49.243 61.710 1.00 41.76 196 SER A O 1
ATOM 1508 N N . TYR A 1 177 ? 86.157 48.102 61.962 1.00 38.58 197 TYR A N 1
ATOM 1509 C CA . TYR A 1 177 ? 85.945 48.601 63.316 1.00 42.51 197 TYR A CA 1
ATOM 1510 C C . TYR A 1 177 ? 86.502 47.641 64.396 1.00 47.09 197 TYR A C 1
ATOM 1511 O O . TYR A 1 177 ? 86.429 47.939 65.580 1.00 49.27 197 TYR A O 1
ATOM 1520 N N . ILE A 1 178 ? 87.050 46.503 63.979 1.00 47.38 198 ILE A N 1
ATOM 1521 C CA . ILE A 1 178 ? 87.570 45.484 64.897 1.00 43.98 198 ILE A CA 1
ATOM 1522 C C . ILE A 1 178 ? 88.950 45.740 65.523 1.00 49.87 198 ILE A C 1
ATOM 1523 O O . ILE A 1 178 ? 89.883 46.103 64.832 1.00 45.23 198 ILE A O 1
ATOM 1528 N N . ILE A 1 179 ? 89.063 45.563 66.842 1.00 45.23 199 ILE A N 1
ATOM 1529 C CA . ILE A 1 179 ? 90.355 45.718 67.526 1.00 44.09 199 ILE A CA 1
ATOM 1530 C C . ILE A 1 179 ? 90.580 44.385 68.216 1.00 41.18 199 ILE A C 1
ATOM 1531 O O . ILE A 1 179 ? 89.828 44.048 69.132 1.00 43.03 199 ILE A O 1
ATOM 1536 N N . LYS A 1 180 ? 91.571 43.616 67.770 1.00 31.06 200 LYS A N 1
ATOM 1537 C CA . LYS A 1 180 ? 91.802 42.328 68.378 1.0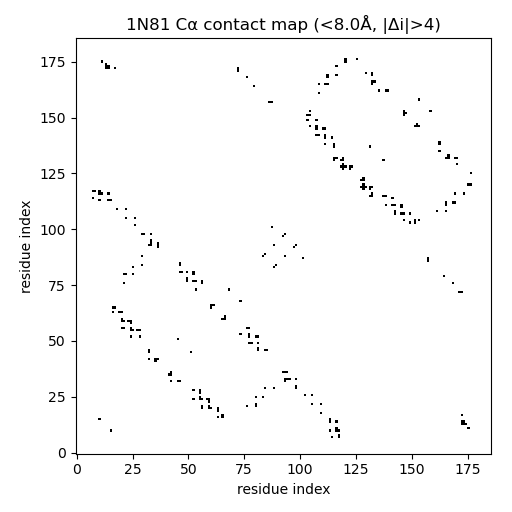0 38.16 200 LYS A CA 1
ATOM 1538 C C . LYS A 1 180 ? 92.744 42.446 69.588 1.00 44.61 200 LYS A C 1
ATOM 1539 O O . LYS A 1 180 ? 93.476 43.437 69.748 1.00 42.40 200 LYS A O 1
ATOM 1545 N N . PRO A 1 181 ? 92.735 41.432 70.454 1.00 43.29 201 PRO A N 1
ATOM 1546 C CA . PRO A 1 181 ? 93.619 41.476 71.626 1.00 45.00 201 PRO A CA 1
ATOM 1547 C C . PRO A 1 181 ? 95.098 41.542 71.278 1.00 51.45 201 PRO A C 1
ATOM 1548 O O . PRO A 1 181 ? 95.532 41.049 70.246 1.00 52.53 201 PRO A O 1
ATOM 1552 N N . ILE A 1 182 ? 95.875 42.195 72.127 1.00 46.95 202 ILE A N 1
ATOM 1553 C CA . ILE A 1 182 ? 97.310 42.265 71.924 1.00 43.95 202 ILE A CA 1
ATOM 1554 C C . ILE A 1 182 ? 97.775 40.810 72.109 1.00 52.46 202 ILE A C 1
ATOM 1555 O O . ILE A 1 182 ? 97.281 40.096 72.986 1.00 45.81 202 ILE A O 1
ATOM 1560 N N . PRO A 1 183 ? 98.709 40.337 71.266 1.00 61.89 203 PRO A N 1
ATOM 1561 C CA . PRO A 1 183 ? 99.172 38.950 71.397 1.00 64.73 203 PRO A CA 1
ATOM 1562 C C . PRO A 1 183 ? 100.067 38.736 72.614 1.00 68.17 203 PRO A C 1
ATOM 1563 O O . PRO A 1 183 ? 100.947 39.557 72.896 1.00 68.93 203 PRO A O 1
ATOM 1567 N N . ALA A 1 184 ? 99.849 37.639 73.334 1.00 69.58 204 ALA A N 1
ATOM 1568 C CA . ALA A 1 184 ? 100.681 37.351 74.495 1.00 76.74 204 ALA A CA 1
ATOM 1569 C C . ALA A 1 184 ? 102.082 37.048 73.975 1.00 83.02 204 ALA A C 1
ATOM 1570 O O . ALA A 1 184 ? 102.295 36.945 72.767 1.00 91.43 204 ALA A O 1
ATOM 1572 N N . LEU A 1 185 ? 103.031 36.923 74.893 1.00 86.23 205 LEU A N 1
ATOM 1573 C CA . LEU A 1 185 ? 104.423 36.622 74.566 1.00 89.24 205 LEU A CA 1
ATOM 1574 C C . LEU A 1 185 ? 104.565 35.123 74.839 1.00 96.49 205 LEU A C 1
ATOM 1575 O O . LEU A 1 185 ? 105.057 34.739 75.900 1.00 100.89 205 LEU A O 1
ATOM 1580 N N . PRO A 1 186 ? 104.123 34.259 73.891 1.00 100.25 206 PRO A N 1
ATOM 1581 C CA . PRO A 1 186 ? 104.184 32.791 74.013 1.00 100.70 206 PRO A CA 1
ATOM 1582 C C . PRO A 1 186 ? 105.519 32.245 74.520 1.00 100.78 206 PRO A C 1
ATOM 1583 O O . PRO A 1 186 ? 106.151 31.412 73.865 1.00 100.65 206 PRO A O 1
#

InterPro domains:
  IPR015299 Gamete antigen, Plasmodium [PF09216] (21-194)
  IPR036469 Gametocyte protein Pfg27 superfamily [G3DSA:1.10.3030.10] (21-206)
  IPR036469 Gametocyte protein Pfg27 superfamily [SSF89162] (21-206)

CATH classification: 1.10.3030.10

Radius of gyration: 17.64 Å; Cα contacts (8 Å, |Δi|>4): 155; chains: 1; bounding box: 44×57×48 Å

Secondary structure (DSSP, 8-state):
----SSSS-S--HHHHHHHHHHHHHHHHHHHHHHHTTTSTTHHHHHHT-HHHHHHHHHHHHHHTT-----HHHHHHHHHHHHHHHHHHHSSS---HHHHHHHHHHHHHHHHHHHHHHHHHHH-SSHHHHHHHHT-HHHHHHHHHHHHHHHT----HHHHHHHHHHHHHHHHHH--TT--PPPPP--

B-factor: mean 52.17, std 18.55, range [23.01, 126.92]

Solvent-accessible surface area: 11501 Å² total; per-residue (Å²): 249,129,102,97,127,124,86,72,41,125,27,15,86,26,3,153,78,0,2,35,0,0,6,64,0,0,29,52,1,2,126,47,0,30,72,36,37,181,47,96,136,122,35,98,153,6,15,134,22,91,109,16,0,43,124,51,0,127,147,2,11,88,148,46,116,24,126,124,19,116,139,135,1,24,46,24,0,0,53,3,0,6,74,0,0,61,23,3,2,70,123,119,129,5,48,127,119,25,20,146,73,1,57,42,15,8,82,0,0,29,80,0,1,29,31,0,0,13,57,0,44,79,16,223,106,88,173,61,15,130,120,13,8,59,31,158,147,40,0,74,98,27,0,71,72,20,11,184,88,72,130,18,141,3,78,120,106,26,29,149,68,0,12,65,12,0,16,69,0,0,87,13,0,7,63,62,72,72,161,151,123,163,117,86,185,170

Foldseek 3Di:
DCDVVDPQPVQPVQLVLLLQLLLVLLLVLLVVLQVCLVPPVVSVCSLLPLVVSLVSSVVSCVVSVHDPADPVLSSLSSVLSSVLCCQQPVDDRSHPVSSVVVSLVSVLLSVLLRRLSRVLLPDDDVVVSLCSLLVVVSSVVSSVVSCVVSVHDRDVVRSVSSSVSSSVNCVRTDCNVPDDDDDDPD